Protein AF-A0A954F331-F1 (afdb_monomer_lite)

Secondary structure (DSSP, 8-state):
--PPP---------S-S-HHHHHHHHHHHHHHHHHHHHHHHHHHHHHHHHHHHH--S-THHHHHHHHHHHHHHHHHHHHHHHHHHHHHHHHHHHHHHHHHHHHHHHHHHHHHH----S-----TT-TTHHHHHHHHHHHHHHHHHHS---HHHHHHHS--S-------PPPPPPPPPPPP-----

Radius of gyration: 41.24 Å; chains: 1; bounding box: 146×42×85 Å

pLDDT: mean 76.26, std 15.29, range [42.66, 95.12]

Sequence (185 aa):
MNEAPRQHKKLRTRKLIDKSLQLKLVGAFIAVGCVATLFQVILLNQSMLNLSADLGPEGDALLSATPSILTRGILVTLGLLVPALTLVGILTTHRIAGPAYRMRCYFQEIAKSGNVTYKCRIRKHDELQGMCDLVNRAVERVQADAQPANPAREAAQQSDPLEEAPAVRPSKPRAPEPQKEDWQA

Structure (mmCIF, N/CA/C/O backbone):
data_AF-A0A954F331-F1
#
_entry.id   AF-A0A954F331-F1
#
loop_
_atom_site.group_PDB
_atom_site.id
_atom_site.type_symbol
_atom_site.label_atom_id
_atom_site.label_alt_id
_atom_site.label_comp_id
_atom_site.label_asym_id
_atom_site.label_entity_id
_atom_site.label_seq_id
_atom_site.pdbx_PDB_ins_code
_atom_site.Cartn_x
_atom_site.Cartn_y
_atom_site.Cartn_z
_atom_site.occupancy
_atom_site.B_iso_or_equiv
_atom_site.auth_seq_id
_atom_site.auth_comp_id
_atom_site.auth_asym_id
_atom_site.auth_atom_id
_atom_site.pdbx_PDB_model_num
ATOM 1 N N . MET A 1 1 ? 5.533 -33.328 49.446 1.00 47.97 1 MET A N 1
ATOM 2 C CA . MET A 1 1 ? 6.271 -32.643 48.362 1.00 47.97 1 MET A CA 1
ATOM 3 C C . MET A 1 1 ? 5.500 -32.858 47.071 1.00 47.97 1 MET A C 1
ATOM 5 O O . MET A 1 1 ? 5.557 -33.952 46.537 1.00 47.97 1 MET A O 1
ATOM 9 N N . ASN A 1 2 ? 4.699 -31.875 46.650 1.00 54.00 2 ASN A N 1
ATOM 10 C CA . ASN A 1 2 ? 3.897 -31.947 45.426 1.00 54.00 2 ASN A CA 1
ATOM 11 C C . ASN A 1 2 ? 4.611 -31.124 44.352 1.00 54.00 2 ASN A C 1
ATOM 13 O O . ASN A 1 2 ? 4.794 -29.919 44.525 1.00 54.00 2 ASN A O 1
ATOM 17 N N . GLU A 1 3 ? 5.068 -31.777 43.288 1.00 59.22 3 GLU A N 1
ATOM 18 C CA . GLU A 1 3 ? 5.727 -31.107 42.171 1.00 59.22 3 GLU A CA 1
ATOM 19 C C . GLU A 1 3 ? 4.710 -30.274 41.380 1.00 59.22 3 GLU A C 1
ATOM 21 O O . GLU A 1 3 ? 3.671 -30.769 40.942 1.00 59.22 3 GLU A O 1
ATOM 26 N N . ALA A 1 4 ? 5.002 -28.985 41.208 1.00 70.00 4 ALA A N 1
ATOM 27 C CA . ALA A 1 4 ? 4.200 -28.089 40.386 1.00 70.00 4 ALA A CA 1
ATOM 28 C C . ALA A 1 4 ? 4.341 -28.448 38.890 1.00 70.00 4 ALA A C 1
ATOM 30 O O . ALA A 1 4 ? 5.452 -28.734 38.428 1.00 70.00 4 ALA A O 1
ATOM 31 N N . PRO A 1 5 ? 3.259 -28.388 38.091 1.00 61.12 5 PRO A N 1
ATOM 32 C CA . PRO A 1 5 ? 3.326 -28.695 36.669 1.00 61.12 5 PRO A CA 1
ATOM 33 C C . PRO A 1 5 ? 4.145 -27.637 35.918 1.00 61.12 5 PRO A C 1
ATOM 35 O O . PRO A 1 5 ? 3.852 -26.439 35.948 1.00 61.12 5 PRO A O 1
ATOM 38 N N . ARG A 1 6 ? 5.185 -28.095 35.212 1.00 63.28 6 ARG A N 1
ATOM 39 C CA . ARG A 1 6 ? 6.041 -27.267 34.353 1.00 63.28 6 ARG A CA 1
ATOM 40 C C . ARG A 1 6 ? 5.211 -26.717 33.192 1.00 63.28 6 ARG A C 1
ATOM 42 O O . ARG A 1 6 ? 4.776 -27.463 32.318 1.00 63.28 6 ARG A O 1
ATOM 49 N N . GLN A 1 7 ? 4.998 -25.403 33.165 1.00 62.56 7 GLN A N 1
ATOM 50 C CA . GLN A 1 7 ? 4.316 -24.751 32.052 1.00 62.56 7 GLN A CA 1
ATOM 51 C C . GLN A 1 7 ? 5.147 -24.869 30.769 1.00 62.56 7 GLN A C 1
ATOM 53 O O . GLN A 1 7 ? 6.248 -24.325 30.660 1.00 62.56 7 GLN A O 1
ATOM 58 N N . HIS A 1 8 ? 4.603 -25.558 29.766 1.00 57.38 8 HIS A N 1
ATOM 59 C CA . HIS A 1 8 ? 5.179 -25.596 28.428 1.00 57.38 8 HIS A CA 1
ATOM 60 C C . HIS A 1 8 ? 5.112 -24.203 27.790 1.00 57.38 8 HIS A C 1
ATOM 62 O O . HIS A 1 8 ? 4.056 -23.731 27.363 1.00 57.38 8 HIS A O 1
ATOM 68 N N . LYS A 1 9 ? 6.270 -23.545 27.699 1.00 58.72 9 LYS A N 1
ATOM 69 C CA . LYS A 1 9 ? 6.466 -22.273 26.998 1.00 58.72 9 LYS A CA 1
ATOM 70 C C . LYS A 1 9 ? 6.238 -22.498 25.494 1.00 58.72 9 LYS A C 1
ATOM 72 O O . LYS A 1 9 ? 7.160 -22.858 24.768 1.00 58.72 9 LYS A O 1
ATOM 77 N N . LYS A 1 10 ? 5.000 -22.337 25.009 1.00 62.19 10 LYS A N 1
ATOM 78 C CA . LYS A 1 10 ? 4.692 -22.396 23.568 1.00 62.19 10 LYS A CA 1
ATOM 79 C C . LYS A 1 10 ? 5.463 -21.288 22.842 1.00 62.19 10 LYS A C 1
ATOM 81 O O . LYS A 1 10 ? 5.141 -20.107 22.961 1.00 62.19 10 LYS A O 1
ATOM 86 N N . LEU A 1 11 ? 6.494 -21.675 22.094 1.00 56.06 11 LEU A N 1
ATOM 87 C CA . LEU A 1 11 ? 7.274 -20.788 21.234 1.00 56.06 11 LEU A CA 1
ATOM 88 C C . LEU A 1 11 ? 6.363 -20.224 20.132 1.00 56.06 11 LEU A C 1
ATOM 90 O O . LEU A 1 11 ? 5.684 -20.974 19.425 1.00 56.06 11 LEU A O 1
ATOM 94 N N . ARG A 1 12 ? 6.331 -18.891 20.011 1.00 62.38 12 ARG A N 1
ATOM 95 C CA . ARG A 1 12 ? 5.522 -18.119 19.052 1.00 62.38 12 ARG A CA 1
ATOM 96 C C . ARG A 1 12 ? 5.939 -18.444 17.607 1.00 62.38 12 ARG A C 1
ATOM 98 O O . ARG A 1 12 ? 6.762 -17.756 17.022 1.00 62.38 12 ARG A O 1
ATOM 105 N N . THR A 1 13 ? 5.386 -19.509 17.035 1.00 56.72 13 THR A N 1
ATOM 106 C CA . THR A 1 13 ? 5.754 -20.043 15.705 1.00 56.72 13 THR A CA 1
ATOM 107 C C . THR A 1 13 ? 4.791 -19.641 14.585 1.00 56.72 13 THR A C 1
ATOM 109 O O . THR A 1 13 ? 5.073 -19.872 13.410 1.00 56.72 13 THR A O 1
ATOM 112 N N . ARG A 1 14 ? 3.669 -18.979 14.898 1.00 57.97 14 ARG A N 1
ATOM 113 C CA . ARG A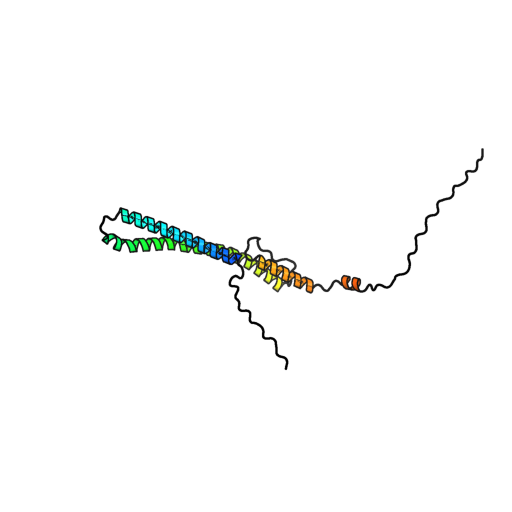 1 14 ? 2.767 -18.433 13.873 1.00 57.97 14 ARG A CA 1
ATOM 114 C C . ARG A 1 14 ? 3.291 -17.093 13.355 1.00 57.97 14 ARG A C 1
ATOM 116 O O . ARG A 1 14 ? 2.984 -16.048 13.915 1.00 57.97 14 ARG A O 1
ATOM 123 N N . LYS A 1 15 ? 4.054 -17.135 12.256 1.00 56.34 15 LYS A N 1
ATOM 124 C CA . LYS A 1 15 ? 4.522 -15.938 11.527 1.00 56.34 15 LYS A CA 1
ATOM 125 C C . LYS A 1 15 ? 3.403 -15.166 10.805 1.00 56.34 15 LYS A C 1
ATOM 127 O O . LYS A 1 15 ? 3.620 -14.015 10.453 1.00 56.34 15 LYS A O 1
ATOM 132 N N . LEU A 1 16 ? 2.224 -15.767 10.603 1.00 54.62 16 LEU A N 1
ATOM 133 C CA . LEU A 1 16 ? 1.055 -15.098 10.023 1.00 54.62 16 LEU A CA 1
ATOM 134 C C . LEU A 1 16 ? -0.061 -15.002 11.069 1.00 54.62 16 LEU A C 1
ATOM 136 O O . LEU A 1 16 ? -0.691 -16.010 11.398 1.00 54.62 16 LEU A O 1
ATOM 140 N N . ILE A 1 17 ? -0.268 -13.795 11.593 1.00 62.62 17 ILE A N 1
ATOM 141 C CA . ILE A 1 17 ? -1.278 -13.485 12.616 1.00 62.62 17 ILE A CA 1
ATOM 142 C C . ILE A 1 17 ? -2.596 -13.059 11.945 1.00 62.62 17 ILE A C 1
ATOM 144 O O . ILE A 1 17 ? -3.640 -13.565 12.336 1.00 62.62 17 ILE A O 1
ATOM 148 N N . ASP A 1 18 ? -2.523 -12.278 10.856 1.00 65.88 18 ASP A N 1
ATOM 149 C CA . ASP A 1 18 ? -3.655 -11.914 9.987 1.00 65.88 18 ASP A CA 1
ATOM 150 C C . ASP A 1 18 ? -3.279 -12.070 8.507 1.00 65.88 18 ASP A C 1
ATOM 152 O O . ASP A 1 18 ? -2.718 -11.176 7.865 1.00 65.88 18 ASP A O 1
ATOM 156 N N . LYS A 1 19 ? -3.567 -13.256 7.953 1.00 69.81 19 LYS A N 1
ATOM 157 C CA . LYS A 1 19 ? -3.165 -13.630 6.586 1.00 69.81 19 LYS A CA 1
ATOM 158 C C . LYS A 1 19 ? -3.728 -12.681 5.526 1.00 69.81 19 LYS A C 1
ATOM 160 O O . LYS A 1 19 ? -3.054 -12.437 4.536 1.00 69.81 19 LYS A O 1
ATOM 165 N N . SER A 1 20 ? -4.935 -12.148 5.712 1.00 75.25 20 SER A N 1
ATOM 166 C CA . SER A 1 20 ? -5.598 -11.305 4.709 1.00 75.25 20 SER A CA 1
ATOM 167 C C . SER A 1 20 ? -4.888 -9.970 4.505 1.00 75.25 20 SER A C 1
ATOM 169 O O . SER A 1 20 ? -4.641 -9.587 3.363 1.00 75.25 20 SER A O 1
ATOM 171 N N . LEU A 1 21 ? -4.515 -9.294 5.595 1.00 78.88 21 LEU A N 1
ATOM 172 C CA . LEU A 1 21 ? -3.831 -8.005 5.545 1.00 78.88 21 LEU A CA 1
ATOM 173 C C . LEU A 1 21 ? -2.414 -8.176 4.995 1.00 78.88 21 LEU A C 1
ATOM 175 O O . LEU A 1 21 ? -2.001 -7.470 4.075 1.00 78.88 21 LEU A O 1
ATOM 179 N N . GLN A 1 22 ? -1.683 -9.151 5.540 1.00 84.00 22 GLN A N 1
ATOM 180 C CA . GLN A 1 22 ? -0.289 -9.377 5.181 1.00 84.00 22 GLN A CA 1
ATOM 181 C C . GLN A 1 22 ? -0.149 -9.794 3.713 1.00 84.00 22 GLN A C 1
ATOM 183 O O . GLN A 1 22 ? 0.715 -9.269 3.018 1.00 84.00 22 GLN A O 1
ATOM 188 N N . LEU A 1 23 ? -1.016 -10.682 3.213 1.00 84.00 23 LEU A N 1
ATOM 189 C CA . LEU A 1 23 ? -0.937 -11.159 1.831 1.00 84.00 23 LEU A CA 1
ATOM 190 C C . LEU A 1 23 ? -1.334 -10.079 0.817 1.00 84.00 23 LEU A C 1
ATOM 192 O O . LEU A 1 23 ? -0.702 -9.983 -0.229 1.00 84.00 23 LEU A O 1
ATOM 196 N N . LYS A 1 24 ? -2.325 -9.229 1.126 1.00 85.31 24 LYS A N 1
ATOM 197 C CA . LYS A 1 24 ? -2.684 -8.086 0.267 1.00 85.31 24 LYS A CA 1
ATOM 198 C C . LYS A 1 24 ? -1.551 -7.070 0.180 1.00 85.31 24 LYS A C 1
ATOM 200 O O . LYS A 1 24 ? -1.244 -6.600 -0.910 1.00 85.31 24 LYS A O 1
ATOM 205 N N . LEU A 1 25 ? -0.921 -6.752 1.312 1.00 86.69 25 LEU A N 1
ATOM 206 C CA . LEU A 1 25 ? 0.172 -5.784 1.358 1.00 86.69 25 LEU A CA 1
ATOM 207 C C . LEU A 1 25 ? 1.417 -6.305 0.638 1.00 86.69 25 LEU A C 1
ATOM 209 O O . LEU A 1 25 ? 1.959 -5.634 -0.235 1.00 86.69 25 LEU A O 1
ATOM 213 N N . VAL A 1 26 ? 1.835 -7.528 0.968 1.00 89.50 26 VAL A N 1
ATOM 214 C CA . VAL A 1 26 ? 2.970 -8.185 0.311 1.00 89.50 26 VAL A CA 1
ATOM 215 C C . VAL A 1 26 ? 2.693 -8.356 -1.182 1.00 89.50 26 VAL A C 1
ATOM 217 O O . VAL A 1 26 ? 3.553 -8.035 -1.993 1.00 89.50 26 VAL A O 1
ATOM 220 N N . GLY A 1 27 ? 1.483 -8.779 -1.558 1.00 90.38 27 GLY A N 1
ATOM 221 C CA . GLY A 1 27 ? 1.072 -8.909 -2.955 1.00 90.38 27 GLY A CA 1
ATOM 222 C C . GLY A 1 27 ? 1.130 -7.587 -3.723 1.00 90.38 27 GLY A C 1
ATOM 223 O O . GLY A 1 27 ? 1.636 -7.569 -4.839 1.00 90.38 27 GLY A O 1
ATOM 224 N N . ALA A 1 28 ? 0.691 -6.475 -3.124 1.00 89.19 28 ALA A N 1
ATOM 225 C CA . ALA A 1 28 ? 0.787 -5.153 -3.744 1.00 89.19 28 ALA A CA 1
ATOM 226 C C . ALA A 1 28 ? 2.247 -4.727 -3.973 1.00 89.19 28 ALA A C 1
ATOM 228 O O . ALA A 1 28 ? 2.588 -4.276 -5.065 1.00 89.19 28 ALA A O 1
ATOM 229 N N . PHE A 1 29 ? 3.126 -4.920 -2.984 1.00 90.19 29 PHE A N 1
ATOM 230 C CA . PHE A 1 29 ? 4.553 -4.613 -3.133 1.00 90.19 29 PHE A CA 1
ATOM 231 C C . PHE A 1 29 ? 5.240 -5.495 -4.179 1.00 90.19 29 PHE A C 1
ATOM 233 O O . PHE A 1 29 ? 6.001 -4.982 -4.998 1.00 90.19 29 PHE A O 1
ATOM 240 N N . ILE A 1 30 ? 4.944 -6.799 -4.191 1.00 94.12 30 ILE A N 1
ATOM 241 C CA . ILE A 1 30 ? 5.456 -7.724 -5.209 1.00 94.12 30 ILE A CA 1
ATOM 242 C C . ILE A 1 30 ? 4.973 -7.297 -6.595 1.00 94.12 30 ILE A C 1
ATOM 244 O O . ILE A 1 30 ? 5.784 -7.223 -7.509 1.00 94.12 30 ILE A O 1
ATOM 248 N N . ALA A 1 31 ? 3.689 -6.965 -6.755 1.00 92.44 31 ALA A N 1
ATOM 249 C CA . ALA A 1 31 ? 3.137 -6.547 -8.040 1.00 92.44 31 ALA A CA 1
ATOM 250 C C . ALA A 1 31 ? 3.832 -5.289 -8.584 1.00 92.44 31 ALA A C 1
ATOM 252 O O . ALA A 1 31 ? 4.246 -5.278 -9.741 1.00 92.44 31 ALA A O 1
ATOM 253 N N . VAL A 1 32 ? 4.028 -4.263 -7.747 1.00 93.00 32 VAL A N 1
ATOM 254 C CA . VAL A 1 32 ? 4.779 -3.053 -8.128 1.00 93.00 32 VAL A CA 1
ATOM 255 C C . VAL A 1 32 ? 6.218 -3.400 -8.511 1.00 93.00 32 VAL A C 1
ATOM 257 O O . VAL A 1 32 ? 6.701 -2.933 -9.540 1.00 93.00 32 VAL A O 1
ATOM 260 N N . GLY A 1 33 ? 6.884 -4.250 -7.724 1.00 91.56 33 GLY A N 1
ATOM 261 C CA . GLY A 1 33 ? 8.234 -4.726 -8.020 1.00 91.56 33 GLY A CA 1
ATOM 262 C C . GLY A 1 33 ? 8.316 -5.443 -9.368 1.00 91.56 33 GLY A C 1
ATOM 263 O O . GLY A 1 33 ? 9.155 -5.094 -10.189 1.00 91.56 33 GLY A O 1
ATOM 264 N N . CYS A 1 34 ? 7.402 -6.376 -9.645 1.00 95.12 34 CYS A N 1
ATOM 265 C CA . CYS A 1 34 ? 7.336 -7.093 -10.917 1.00 95.12 34 CYS A CA 1
ATOM 266 C C . CYS A 1 34 ? 7.125 -6.146 -12.101 1.00 95.12 34 CYS A C 1
ATOM 268 O O . CYS A 1 34 ? 7.830 -6.261 -13.100 1.00 95.12 34 CYS A O 1
ATOM 270 N N . VAL A 1 35 ? 6.191 -5.195 -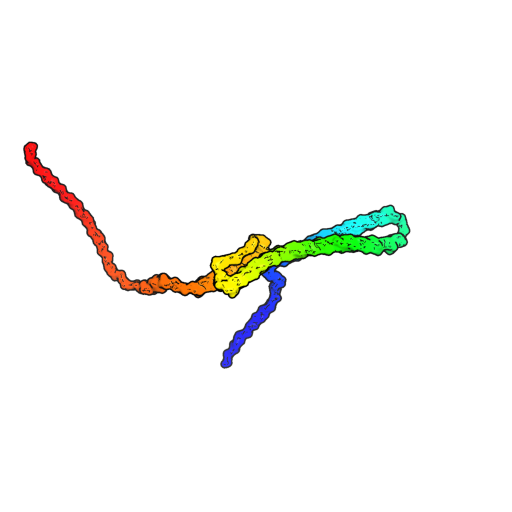11.989 1.00 94.25 35 VAL A N 1
ATOM 271 C CA . VAL A 1 35 ? 5.946 -4.193 -13.037 1.00 94.25 35 VAL A CA 1
ATOM 272 C C . VAL A 1 35 ? 7.199 -3.353 -13.283 1.00 94.25 35 VAL A C 1
ATOM 274 O O . VAL A 1 35 ? 7.582 -3.150 -14.431 1.00 94.25 35 VAL A O 1
ATOM 277 N N . ALA A 1 36 ? 7.878 -2.920 -12.222 1.00 91.50 36 ALA A N 1
ATOM 278 C CA . ALA A 1 36 ? 9.099 -2.133 -12.333 1.00 91.50 36 ALA A CA 1
ATOM 279 C C . ALA A 1 36 ? 10.261 -2.923 -12.946 1.00 91.50 36 ALA A C 1
ATOM 281 O O . ALA A 1 36 ? 10.967 -2.405 -13.808 1.00 91.50 36 ALA A O 1
ATOM 282 N N . THR A 1 37 ? 10.443 -4.188 -12.557 1.00 91.31 37 THR A N 1
ATOM 283 C CA . THR A 1 37 ? 11.465 -5.065 -13.142 1.00 91.31 37 THR A CA 1
ATOM 284 C C . THR A 1 37 ? 11.184 -5.341 -14.616 1.00 91.31 37 THR A C 1
ATOM 286 O O . THR A 1 37 ? 12.098 -5.247 -15.430 1.00 91.31 37 THR A O 1
ATOM 289 N N . LEU A 1 38 ? 9.932 -5.625 -14.989 1.00 94.38 38 LEU A N 1
ATOM 290 C CA . LEU A 1 38 ? 9.547 -5.808 -16.392 1.00 94.38 38 LEU A CA 1
ATOM 291 C C . LEU A 1 38 ? 9.799 -4.540 -17.209 1.00 94.38 38 LEU A C 1
ATOM 293 O O . LEU A 1 38 ? 10.384 -4.607 -18.288 1.00 94.38 38 LEU A O 1
ATOM 297 N N . PHE A 1 39 ? 9.420 -3.381 -16.674 1.00 92.06 39 PHE A N 1
ATOM 298 C CA . PHE A 1 39 ? 9.680 -2.096 -17.311 1.00 92.06 39 PHE A CA 1
ATOM 299 C C . PHE A 1 39 ? 11.184 -1.842 -17.496 1.00 92.06 39 PHE A C 1
ATOM 301 O O . PHE A 1 39 ? 11.610 -1.464 -18.585 1.00 92.06 39 PHE A O 1
ATOM 308 N N . GLN A 1 40 ? 12.003 -2.139 -16.483 1.00 90.56 40 GLN A N 1
ATOM 309 C CA . GLN A 1 40 ? 13.461 -2.036 -16.566 1.00 90.56 40 GLN A CA 1
ATOM 310 C C . GLN A 1 40 ? 14.045 -2.951 -17.652 1.00 90.56 40 GLN A C 1
ATOM 312 O O . GLN A 1 40 ? 14.922 -2.519 -18.398 1.00 90.56 40 GLN A O 1
ATOM 317 N N . VAL A 1 41 ? 13.564 -4.195 -17.762 1.00 91.75 41 VAL A N 1
ATOM 318 C CA . VAL A 1 41 ? 13.997 -5.137 -18.810 1.00 91.75 41 VAL A CA 1
ATOM 319 C C . VAL A 1 41 ? 13.650 -4.598 -20.197 1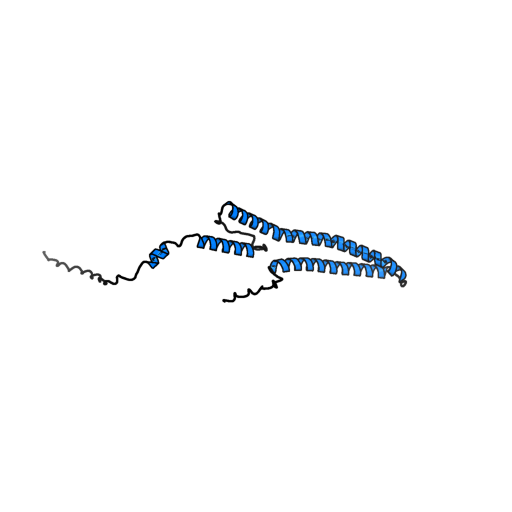.00 91.75 41 VAL A C 1
ATOM 321 O O . VAL A 1 41 ? 14.497 -4.632 -21.087 1.00 91.75 41 VAL A O 1
ATOM 324 N N . ILE A 1 42 ? 12.447 -4.045 -20.380 1.00 91.88 42 ILE A N 1
ATOM 325 C CA . ILE A 1 42 ? 12.025 -3.442 -21.654 1.00 91.88 42 ILE A CA 1
ATOM 326 C C . ILE A 1 42 ? 12.910 -2.242 -22.009 1.00 91.88 42 ILE A C 1
ATOM 328 O O . ILE A 1 42 ? 13.391 -2.155 -23.138 1.00 91.88 42 ILE A O 1
ATOM 332 N N . LEU A 1 43 ? 13.161 -1.336 -21.057 1.00 89.38 43 LEU A N 1
ATOM 333 C CA . LEU A 1 43 ? 14.029 -0.175 -21.277 1.00 89.38 43 LEU A CA 1
ATOM 334 C C . LEU A 1 43 ? 15.458 -0.584 -21.639 1.00 89.38 43 LEU A C 1
ATOM 336 O O . LEU A 1 43 ? 16.052 -0.004 -22.551 1.00 89.38 43 LEU A O 1
ATOM 340 N N . LEU A 1 44 ? 16.009 -1.584 -20.948 1.00 87.81 44 LEU A N 1
ATOM 341 C CA . LEU A 1 44 ? 17.341 -2.102 -21.240 1.00 87.81 44 LEU A CA 1
ATOM 342 C C . LEU A 1 44 ? 17.395 -2.736 -22.634 1.00 87.81 44 LEU A C 1
ATOM 344 O O . LEU A 1 44 ? 18.311 -2.436 -23.394 1.00 87.81 44 LEU A O 1
ATOM 348 N N . ASN A 1 45 ? 16.394 -3.545 -22.993 1.00 90.12 45 ASN A N 1
ATOM 349 C CA . ASN A 1 45 ? 16.308 -4.173 -24.310 1.00 90.12 45 ASN A CA 1
ATOM 350 C C . ASN A 1 45 ? 16.238 -3.128 -25.433 1.00 90.12 45 ASN A C 1
ATOM 352 O O . ASN A 1 45 ? 16.997 -3.206 -26.393 1.00 90.12 45 ASN A O 1
ATOM 356 N N . GLN A 1 46 ? 15.400 -2.098 -25.278 1.00 88.06 46 GLN A N 1
ATOM 357 C CA . GLN A 1 46 ? 15.319 -0.992 -26.240 1.00 88.06 46 GLN A CA 1
ATOM 358 C C . GLN A 1 46 ? 16.641 -0.226 -26.349 1.00 88.06 46 GLN A C 1
ATOM 360 O O . GLN A 1 46 ? 17.057 0.149 -27.441 1.00 88.06 46 GLN A O 1
ATOM 365 N N . SER A 1 47 ? 17.332 -0.017 -25.227 1.00 85.69 47 SER A N 1
ATOM 366 C CA . SER A 1 47 ? 18.615 0.692 -25.222 1.00 85.69 47 SER A CA 1
ATOM 367 C C . SER A 1 47 ? 19.716 -0.111 -25.925 1.00 85.69 47 SER A C 1
ATOM 369 O O . SER A 1 47 ? 20.530 0.470 -26.636 1.00 85.69 47 SER A O 1
ATOM 371 N N . MET A 1 48 ? 19.710 -1.439 -25.774 1.00 82.06 48 MET A N 1
ATOM 372 C CA . MET A 1 48 ? 20.634 -2.350 -26.459 1.00 82.06 48 MET A CA 1
ATOM 373 C C . MET A 1 48 ? 20.360 -2.444 -27.962 1.00 82.06 48 MET A C 1
ATOM 375 O O . MET A 1 48 ? 21.305 -2.447 -28.750 1.00 82.06 48 MET A O 1
ATOM 379 N N . LEU A 1 49 ? 19.086 -2.469 -28.374 1.00 83.94 49 LEU A N 1
ATOM 380 C CA . LEU A 1 49 ? 18.705 -2.429 -29.790 1.00 83.94 49 LEU A CA 1
ATOM 381 C C . LEU A 1 49 ? 19.147 -1.121 -30.455 1.00 83.94 49 LEU A C 1
ATOM 383 O O . LEU A 1 49 ? 19.725 -1.157 -31.537 1.00 83.94 49 LEU A O 1
ATOM 387 N N . ASN A 1 50 ? 18.943 0.016 -29.783 1.00 82.56 50 ASN A N 1
ATOM 388 C CA . ASN A 1 50 ? 19.382 1.317 -30.288 1.00 82.56 50 ASN A CA 1
ATOM 389 C C . ASN A 1 50 ? 20.907 1.389 -30.426 1.00 82.56 50 ASN A C 1
ATOM 391 O O . ASN A 1 50 ? 21.402 1.873 -31.434 1.00 82.56 50 ASN A O 1
ATOM 395 N N . LEU A 1 51 ? 21.651 0.869 -29.445 1.00 78.19 51 LEU A N 1
ATOM 396 C CA . LEU A 1 51 ? 23.112 0.852 -29.494 1.00 78.19 51 LEU A CA 1
ATOM 397 C C . LEU A 1 51 ? 23.640 -0.086 -30.592 1.00 78.19 51 LEU A C 1
ATOM 399 O O . LEU A 1 51 ? 24.594 0.253 -31.278 1.00 78.19 51 LEU A O 1
ATOM 403 N N . SER A 1 52 ? 22.990 -1.233 -30.805 1.00 77.00 52 SER A N 1
ATOM 404 C CA . SER A 1 52 ? 23.353 -2.172 -31.878 1.00 77.00 52 SER A CA 1
ATOM 405 C C . SER A 1 52 ? 23.079 -1.614 -33.278 1.00 77.00 52 SER A C 1
ATOM 407 O O . SER A 1 52 ? 23.728 -2.026 -34.232 1.00 77.00 52 SER A O 1
ATOM 409 N N . ALA A 1 53 ? 22.114 -0.701 -33.415 1.00 76.44 53 ALA A N 1
ATOM 410 C CA . ALA A 1 53 ? 21.831 -0.024 -34.679 1.00 76.44 53 ALA A CA 1
ATOM 411 C C . ALA A 1 53 ? 22.851 1.084 -35.002 1.00 76.44 53 ALA A C 1
ATOM 413 O O . ALA A 1 53 ? 23.071 1.375 -36.174 1.00 76.44 53 ALA A O 1
ATOM 414 N N . ASP A 1 54 ? 23.456 1.687 -33.973 1.00 71.81 54 ASP A N 1
ATOM 415 C CA . ASP A 1 54 ? 24.376 2.828 -34.094 1.00 71.81 54 ASP A CA 1
ATOM 416 C C . ASP A 1 54 ? 25.855 2.395 -34.146 1.00 71.81 54 ASP A C 1
ATOM 418 O O . ASP A 1 54 ? 26.706 3.099 -34.689 1.00 71.81 54 ASP A O 1
ATOM 422 N N . LEU A 1 55 ? 26.178 1.218 -33.598 1.00 66.88 55 LEU A N 1
ATOM 423 C CA . LEU A 1 55 ? 27.531 0.672 -33.590 1.00 66.88 55 LEU A CA 1
ATOM 424 C C . LEU A 1 55 ? 27.766 -0.262 -34.783 1.00 66.88 55 LEU A C 1
ATOM 426 O O . LEU A 1 55 ? 27.211 -1.356 -34.867 1.00 66.88 55 LEU A O 1
ATOM 430 N N . GLY A 1 56 ? 28.662 0.150 -35.683 1.00 63.84 56 GLY A N 1
ATOM 431 C CA . GLY A 1 56 ? 29.359 -0.774 -36.581 1.00 63.84 56 GLY A CA 1
ATOM 432 C C . GLY A 1 56 ? 30.232 -1.783 -35.804 1.00 63.84 56 GLY A C 1
ATOM 433 O O . GLY A 1 56 ? 30.304 -1.716 -34.581 1.00 63.84 56 GLY A O 1
ATOM 434 N N . PRO A 1 57 ? 30.932 -2.713 -36.482 1.00 63.06 57 PRO A N 1
ATOM 435 C CA . PRO A 1 57 ? 31.578 -3.894 -35.877 1.00 63.06 57 PRO A CA 1
ATOM 436 C C . PRO A 1 57 ? 32.647 -3.655 -34.786 1.00 63.06 57 PRO A C 1
ATOM 438 O O . PRO A 1 57 ? 33.193 -4.622 -34.256 1.00 63.06 57 PRO A O 1
ATOM 441 N N . GLU A 1 58 ? 32.986 -2.409 -34.457 1.00 64.06 58 GLU A N 1
ATOM 442 C CA . GLU A 1 58 ? 34.033 -2.056 -33.497 1.00 64.06 58 GLU A CA 1
ATOM 443 C C . GLU A 1 58 ? 33.467 -1.942 -32.069 1.00 64.06 58 GLU A C 1
ATOM 445 O O . GLU A 1 58 ? 32.747 -1.010 -31.714 1.00 64.06 58 GLU A O 1
ATOM 450 N N . GLY A 1 59 ? 33.796 -2.923 -31.224 1.00 62.44 59 GLY A N 1
ATOM 451 C CA . GLY A 1 59 ? 33.260 -3.078 -29.865 1.00 62.44 59 GLY A CA 1
ATOM 452 C C . GLY A 1 59 ? 33.728 -2.051 -28.821 1.00 62.44 59 GLY A C 1
ATOM 453 O O . GLY A 1 59 ? 33.224 -2.068 -27.697 1.00 62.44 59 GLY A O 1
ATOM 454 N N . ASP A 1 60 ? 34.640 -1.137 -29.159 1.00 65.44 60 ASP A N 1
ATOM 455 C CA . ASP A 1 60 ? 35.220 -0.180 -28.200 1.00 65.44 60 ASP A CA 1
ATOM 456 C C . ASP A 1 60 ? 34.224 0.898 -27.743 1.00 65.44 60 ASP A C 1
ATOM 458 O O . ASP A 1 60 ? 34.251 1.350 -26.594 1.00 65.44 60 ASP A O 1
ATOM 462 N N . ALA A 1 61 ? 33.269 1.265 -28.597 1.00 66.12 61 ALA A N 1
ATOM 463 C CA . ALA A 1 61 ? 32.206 2.202 -28.238 1.00 66.12 61 ALA A CA 1
ATOM 464 C C . ALA A 1 61 ? 31.143 1.576 -27.306 1.00 66.12 61 ALA A C 1
ATOM 466 O O . ALA A 1 61 ? 30.457 2.286 -26.567 1.00 66.12 61 ALA A O 1
ATOM 467 N N . LEU A 1 62 ? 31.048 0.243 -27.258 1.00 68.44 62 LEU A N 1
ATOM 468 C CA . LEU A 1 62 ? 30.138 -0.468 -26.358 1.00 68.44 62 LEU A CA 1
ATOM 469 C C . LEU A 1 62 ? 30.575 -0.320 -24.890 1.00 68.44 62 LEU A C 1
ATOM 471 O O . LEU A 1 62 ? 29.747 -0.087 -24.004 1.00 68.44 62 LEU A O 1
ATOM 475 N N . LEU A 1 63 ? 31.885 -0.414 -24.632 1.00 68.62 63 LEU A N 1
ATOM 476 C CA . LEU A 1 63 ? 32.472 -0.332 -23.289 1.00 68.62 63 LEU A CA 1
ATOM 477 C C . LEU A 1 63 ? 32.300 1.056 -22.652 1.00 68.62 63 LEU A C 1
ATOM 479 O O . LEU A 1 63 ? 32.102 1.149 -21.441 1.00 68.62 63 LEU A O 1
ATOM 483 N N . SER A 1 64 ? 32.312 2.126 -23.452 1.00 76.38 64 SER A N 1
ATOM 484 C CA . SER A 1 64 ? 32.131 3.503 -22.968 1.00 76.38 64 SER A CA 1
ATOM 485 C C . SER A 1 64 ? 30.658 3.926 -22.854 1.00 76.38 64 SER A C 1
ATOM 487 O O . SER A 1 64 ? 30.314 4.699 -21.958 1.00 76.38 64 SER A O 1
ATOM 489 N N . ALA A 1 65 ? 29.764 3.390 -23.695 1.00 74.56 65 ALA A N 1
ATOM 490 C CA . ALA A 1 65 ? 28.332 3.708 -23.673 1.00 74.56 65 ALA A CA 1
ATOM 491 C C . ALA A 1 65 ? 27.526 2.906 -22.630 1.00 74.56 65 ALA A C 1
ATOM 493 O O . ALA A 1 65 ? 26.499 3.374 -22.132 1.00 74.56 65 ALA A O 1
ATOM 494 N N . THR A 1 66 ? 27.984 1.710 -22.247 1.00 77.38 66 THR A N 1
ATOM 495 C CA . THR A 1 66 ? 27.258 0.831 -21.309 1.00 77.38 66 THR A CA 1
ATOM 496 C C . THR A 1 66 ? 26.976 1.480 -19.938 1.00 77.38 66 THR A C 1
ATOM 498 O O . THR A 1 66 ? 25.828 1.417 -19.479 1.00 77.38 66 THR A O 1
ATOM 501 N N . PRO A 1 67 ? 27.939 2.151 -19.269 1.00 82.12 67 PRO A N 1
ATOM 502 C CA . PRO A 1 67 ? 27.697 2.760 -17.959 1.00 82.12 67 PRO A CA 1
ATOM 503 C C . PRO A 1 67 ? 26.642 3.873 -17.984 1.00 82.12 67 PRO A C 1
ATOM 505 O O . PRO A 1 67 ? 25.843 3.985 -17.051 1.00 82.12 67 PRO A O 1
ATOM 508 N N . SER A 1 68 ? 26.604 4.690 -19.043 1.00 81.44 68 SER A N 1
ATOM 509 C CA . SER A 1 68 ? 25.662 5.812 -19.150 1.00 81.44 68 SER A CA 1
ATOM 510 C C . SER A 1 68 ? 24.230 5.323 -19.395 1.00 81.44 68 SER A C 1
ATOM 512 O O . SER A 1 68 ? 23.293 5.827 -18.770 1.00 81.44 68 SER A O 1
ATOM 514 N N . ILE A 1 69 ? 24.064 4.278 -20.213 1.00 84.12 69 ILE A N 1
ATOM 515 C CA . ILE A 1 69 ? 22.780 3.608 -20.463 1.00 84.12 69 ILE A CA 1
ATOM 516 C C . ILE A 1 69 ? 22.236 2.974 -19.180 1.00 84.12 69 ILE A C 1
ATOM 518 O O . ILE A 1 69 ? 21.077 3.201 -18.821 1.00 84.12 69 ILE A O 1
ATOM 522 N N . LEU A 1 70 ? 23.075 2.228 -18.453 1.00 85.38 70 LEU A N 1
ATOM 523 C CA . LEU A 1 70 ? 22.689 1.603 -17.187 1.00 85.38 70 LEU A CA 1
ATOM 524 C C . LEU A 1 70 ? 22.298 2.651 -16.143 1.00 85.38 70 LEU A C 1
ATOM 526 O O . LEU A 1 70 ? 21.236 2.541 -15.532 1.00 85.38 70 LEU A O 1
ATOM 530 N N . THR A 1 71 ? 23.110 3.698 -15.982 1.00 86.62 71 THR A N 1
ATOM 531 C CA . THR A 1 71 ? 22.850 4.763 -15.003 1.00 86.62 71 THR A CA 1
ATOM 532 C C . THR A 1 71 ? 21.551 5.499 -15.324 1.00 86.62 71 THR A C 1
ATOM 534 O O . THR A 1 71 ? 20.723 5.695 -14.437 1.00 86.62 71 THR A O 1
ATOM 537 N N . ARG A 1 72 ? 21.310 5.848 -16.595 1.00 88.06 72 ARG A N 1
ATOM 538 C CA . ARG A 1 72 ? 20.062 6.497 -17.021 1.00 88.06 72 ARG A CA 1
ATOM 539 C C . ARG A 1 72 ? 18.848 5.600 -16.791 1.00 88.06 72 ARG A C 1
ATOM 541 O O . ARG A 1 72 ? 17.845 6.078 -16.269 1.00 88.06 72 ARG A O 1
ATOM 548 N N . GLY A 1 73 ? 18.939 4.316 -17.141 1.00 87.56 73 GLY A N 1
ATOM 549 C CA . GLY A 1 73 ? 17.865 3.349 -16.909 1.00 87.56 73 GLY A CA 1
ATOM 550 C C . GLY A 1 73 ? 17.527 3.213 -15.423 1.00 87.56 73 GLY A C 1
ATOM 551 O O . GLY A 1 73 ? 16.362 3.308 -15.046 1.00 87.56 73 GLY A O 1
ATOM 552 N N . ILE A 1 74 ? 18.548 3.079 -14.571 1.00 88.25 74 ILE A N 1
ATOM 553 C CA . ILE A 1 74 ? 18.381 3.017 -13.113 1.00 88.25 74 ILE A CA 1
ATOM 554 C C . ILE A 1 74 ? 17.745 4.304 -12.580 1.00 88.25 74 ILE A C 1
ATOM 556 O O . ILE A 1 74 ? 16.811 4.221 -11.789 1.00 88.25 74 ILE A O 1
ATOM 560 N N . LEU A 1 75 ? 18.202 5.482 -13.014 1.00 92.50 75 LEU A N 1
ATOM 561 C CA . LEU A 1 75 ? 17.651 6.764 -12.562 1.00 92.50 75 LEU A CA 1
ATOM 562 C C . LEU A 1 75 ? 16.181 6.936 -12.959 1.00 92.50 75 LEU A C 1
ATOM 564 O O . LEU A 1 75 ? 15.378 7.360 -12.131 1.00 92.50 75 LEU A O 1
ATOM 568 N N . VAL A 1 76 ? 15.815 6.575 -14.193 1.00 90.56 76 VAL A N 1
ATOM 569 C CA . VAL A 1 76 ? 14.420 6.622 -14.664 1.00 90.56 76 VAL A CA 1
ATOM 570 C C . VAL A 1 76 ? 13.549 5.671 -13.850 1.00 90.56 76 VAL A C 1
ATOM 572 O O . VAL A 1 76 ? 12.498 6.070 -13.346 1.00 90.56 76 VAL A O 1
ATOM 575 N N . THR A 1 77 ? 13.996 4.431 -13.666 1.00 88.31 77 THR A N 1
ATOM 576 C CA . THR A 1 77 ? 13.234 3.436 -12.910 1.00 88.31 77 THR A CA 1
ATOM 577 C C . THR A 1 77 ? 13.137 3.798 -11.442 1.00 88.31 77 THR A C 1
ATOM 579 O O . THR A 1 77 ? 12.061 3.671 -10.874 1.00 88.31 77 THR A O 1
ATOM 582 N N . LEU A 1 78 ? 14.197 4.317 -10.823 1.00 91.06 78 LEU A N 1
ATOM 583 C CA . LEU A 1 78 ? 14.148 4.804 -9.447 1.00 91.06 78 LEU A CA 1
ATOM 584 C C . LEU A 1 78 ? 13.186 5.992 -9.317 1.00 91.06 78 LEU A C 1
ATOM 586 O O . LEU A 1 78 ? 12.358 6.012 -8.406 1.00 91.06 78 LEU A O 1
ATOM 590 N N . GLY A 1 79 ? 13.248 6.934 -10.263 1.00 93.81 79 GLY A N 1
ATOM 591 C CA . GLY A 1 79 ? 12.362 8.094 -10.330 1.00 93.81 79 GLY A CA 1
ATOM 592 C C . GLY A 1 79 ? 10.883 7.728 -10.467 1.00 93.81 79 GLY A C 1
ATOM 593 O O . GLY A 1 79 ? 10.039 8.463 -9.968 1.00 93.81 79 GLY A O 1
ATOM 594 N N . LEU A 1 80 ? 10.560 6.583 -11.076 1.00 91.19 80 LEU A N 1
ATOM 595 C CA . LEU A 1 80 ? 9.189 6.071 -11.184 1.00 91.19 80 LEU A CA 1
ATOM 596 C C . LEU A 1 80 ? 8.797 5.161 -10.006 1.00 91.19 80 LEU A C 1
ATOM 598 O O . LEU A 1 80 ? 7.676 5.223 -9.499 1.00 91.19 80 LEU A O 1
ATOM 602 N N . LEU A 1 81 ? 9.718 4.311 -9.557 1.00 92.44 81 LEU A N 1
ATOM 603 C CA . LEU A 1 81 ? 9.469 3.275 -8.560 1.00 92.44 81 LEU A CA 1
ATOM 604 C C . LEU A 1 81 ? 9.266 3.858 -7.166 1.00 92.44 81 LEU A C 1
ATOM 606 O O . LEU A 1 81 ? 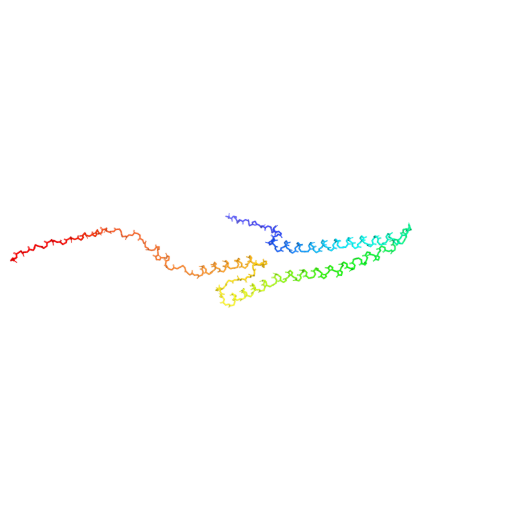8.356 3.432 -6.459 1.00 92.44 81 LEU A O 1
ATOM 610 N N . VAL A 1 82 ? 10.089 4.832 -6.771 1.00 93.75 82 VAL A N 1
ATOM 611 C CA . VAL A 1 82 ? 9.972 5.488 -5.462 1.00 93.75 82 VAL A CA 1
ATOM 612 C C . VAL A 1 82 ? 8.579 6.098 -5.272 1.00 93.75 82 VAL A C 1
ATOM 614 O O . VAL A 1 82 ? 7.902 5.688 -4.328 1.00 93.75 82 VAL A O 1
ATOM 617 N N . PRO A 1 83 ? 8.079 6.992 -6.150 1.00 94.56 83 PRO A N 1
ATOM 618 C CA . PRO A 1 83 ? 6.747 7.561 -5.971 1.00 94.56 83 PRO A CA 1
ATOM 619 C C . PRO A 1 83 ? 5.637 6.509 -6.062 1.00 94.56 83 PRO A C 1
ATOM 621 O O . PRO A 1 83 ? 4.673 6.595 -5.303 1.00 94.56 83 PRO A O 1
ATOM 624 N N . ALA A 1 84 ? 5.772 5.484 -6.913 1.00 91.69 84 ALA A N 1
ATOM 625 C CA . ALA A 1 84 ? 4.806 4.386 -6.970 1.00 91.69 84 ALA A CA 1
ATOM 626 C C . ALA A 1 84 ? 4.725 3.619 -5.635 1.00 91.69 84 ALA A C 1
ATOM 628 O O . ALA A 1 84 ? 3.630 3.390 -5.115 1.00 91.69 84 ALA A O 1
ATOM 629 N N . LEU A 1 85 ? 5.872 3.275 -5.040 1.00 92.50 85 LEU A N 1
ATOM 630 C CA . LEU A 1 85 ? 5.939 2.619 -3.732 1.00 92.50 85 LEU A CA 1
ATOM 631 C C . LEU A 1 85 ? 5.410 3.518 -2.615 1.00 92.50 85 LEU A C 1
ATOM 633 O O . LEU A 1 85 ? 4.660 3.045 -1.760 1.00 92.50 85 LEU A O 1
ATOM 637 N N . THR A 1 86 ? 5.748 4.809 -2.630 1.00 93.56 86 THR A N 1
ATOM 638 C CA . THR A 1 86 ? 5.224 5.786 -1.670 1.00 93.56 86 THR A CA 1
ATOM 639 C C . THR A 1 86 ? 3.702 5.869 -1.756 1.00 93.56 86 THR A C 1
ATOM 641 O O . THR A 1 86 ? 3.032 5.796 -0.726 1.00 93.56 86 THR A O 1
ATOM 644 N N . LEU A 1 87 ? 3.137 5.950 -2.963 1.00 93.31 87 LEU A N 1
ATOM 645 C CA . LEU A 1 87 ? 1.692 6.022 -3.163 1.00 93.31 87 LEU A CA 1
ATOM 646 C C . LEU A 1 87 ? 0.993 4.757 -2.652 1.00 93.31 87 LEU A C 1
ATOM 648 O O . LEU A 1 87 ? 0.034 4.849 -1.887 1.00 93.31 87 LEU A O 1
ATOM 652 N N . VAL A 1 88 ? 1.499 3.574 -3.006 1.00 91.38 88 VAL A N 1
ATOM 653 C CA . VAL A 1 88 ? 0.958 2.294 -2.518 1.00 91.38 88 VAL A CA 1
ATOM 654 C C . VAL A 1 88 ? 1.071 2.181 -0.996 1.00 91.38 88 VAL A C 1
ATOM 656 O O . VAL A 1 88 ? 0.123 1.741 -0.338 1.00 91.38 88 VAL A O 1
ATOM 659 N N . GLY A 1 89 ? 2.186 2.632 -0.418 1.00 90.19 89 GLY A N 1
ATOM 660 C CA . GLY A 1 89 ? 2.396 2.678 1.027 1.00 90.19 89 GLY A CA 1
ATOM 661 C C . GLY A 1 89 ? 1.386 3.582 1.737 1.00 90.19 89 GLY A C 1
ATOM 662 O O . GLY A 1 89 ? 0.758 3.157 2.710 1.00 90.19 89 GLY A O 1
ATOM 663 N N . ILE A 1 90 ? 1.164 4.795 1.223 1.00 91.19 90 ILE A N 1
ATOM 664 C CA . ILE A 1 90 ? 0.186 5.752 1.762 1.00 91.19 90 ILE A CA 1
ATOM 665 C C . ILE A 1 90 ? -1.231 5.182 1.659 1.00 91.19 90 ILE A C 1
ATOM 667 O O . ILE A 1 90 ? -1.945 5.119 2.663 1.00 91.19 90 ILE A O 1
ATOM 671 N N . LEU A 1 91 ? -1.630 4.706 0.475 1.00 88.56 91 LEU A N 1
ATOM 672 C CA . LEU A 1 91 ? -2.961 4.139 0.247 1.00 88.56 91 LEU A CA 1
ATOM 673 C C . LEU A 1 91 ? -3.233 2.961 1.182 1.00 88.56 91 LEU A C 1
ATOM 675 O O . LEU A 1 91 ? -4.299 2.888 1.794 1.00 88.56 91 LEU A O 1
ATOM 679 N N . THR A 1 92 ? -2.259 2.067 1.349 1.00 85.31 92 THR A N 1
ATOM 680 C CA . THR A 1 92 ? -2.407 0.939 2.273 1.00 85.31 92 THR A CA 1
ATOM 681 C C . THR A 1 92 ? -2.497 1.419 3.720 1.00 85.31 92 THR A C 1
ATOM 683 O O . THR A 1 92 ? -3.366 0.966 4.465 1.00 85.31 92 THR A O 1
ATOM 686 N N . THR A 1 93 ? -1.665 2.383 4.117 1.00 87.44 93 THR A N 1
ATOM 687 C CA . THR A 1 93 ? -1.679 2.937 5.477 1.00 87.44 93 THR A CA 1
ATOM 688 C C . THR A 1 93 ? -3.038 3.542 5.816 1.00 87.44 93 THR A C 1
ATOM 690 O O . THR A 1 93 ? -3.563 3.275 6.895 1.00 87.44 93 THR A O 1
ATOM 693 N N . HIS A 1 94 ? -3.677 4.266 4.893 1.00 85.56 94 HIS A N 1
ATOM 694 C CA . HIS A 1 94 ? -5.016 4.822 5.123 1.00 85.56 94 HIS A CA 1
ATOM 695 C C . HIS A 1 94 ? -6.086 3.753 5.370 1.00 85.56 94 HIS A C 1
ATOM 697 O O . HIS A 1 94 ? -6.966 3.959 6.211 1.00 85.56 94 HIS A O 1
ATOM 703 N N . ARG A 1 95 ? -5.992 2.595 4.702 1.00 82.81 95 ARG A N 1
ATOM 704 C CA . ARG A 1 95 ? -6.921 1.470 4.917 1.00 82.81 95 ARG A CA 1
ATOM 705 C C . ARG A 1 95 ? -6.794 0.842 6.305 1.00 82.81 95 ARG A C 1
ATOM 707 O O . ARG A 1 95 ? -7.727 0.182 6.747 1.00 82.81 95 ARG A O 1
ATOM 714 N N . ILE A 1 96 ? -5.676 1.058 6.998 1.00 86.12 96 ILE A N 1
ATOM 715 C CA . ILE A 1 96 ? -5.435 0.551 8.356 1.00 86.12 96 ILE A CA 1
ATOM 716 C C . ILE A 1 96 ? -5.689 1.653 9.394 1.00 86.12 96 ILE A C 1
ATOM 718 O O . ILE A 1 96 ? -6.396 1.437 10.379 1.00 86.12 96 ILE A O 1
ATOM 722 N N . ALA A 1 97 ? -5.151 2.853 9.163 1.00 87.12 97 ALA A N 1
ATOM 723 C CA . ALA A 1 97 ? -5.174 3.963 10.109 1.00 87.12 97 ALA A CA 1
ATOM 724 C C . ALA A 1 97 ? -6.594 4.472 10.400 1.00 87.12 97 ALA A C 1
ATOM 726 O O . ALA A 1 97 ? -6.917 4.746 11.554 1.00 87.12 97 ALA A O 1
ATOM 727 N N . GLY A 1 98 ? -7.466 4.558 9.387 1.00 86.69 98 GLY A N 1
ATOM 728 C CA . GLY A 1 98 ? -8.851 5.009 9.575 1.00 86.69 98 GLY A CA 1
ATOM 729 C C . GLY A 1 98 ? -9.655 4.091 10.510 1.00 86.69 98 GLY A C 1
ATOM 730 O O . GLY A 1 98 ? -10.199 4.558 11.515 1.00 86.69 98 GLY A O 1
ATOM 731 N N . PRO A 1 99 ? -9.700 2.777 10.230 1.00 88.50 99 PRO A N 1
ATOM 732 C CA . PRO A 1 99 ? -10.318 1.789 11.110 1.00 88.50 99 PRO A CA 1
ATOM 733 C C . PRO A 1 99 ? -9.714 1.746 12.514 1.00 88.50 99 PRO A C 1
ATOM 735 O O . PRO A 1 99 ? -10.452 1.692 13.500 1.00 88.50 99 PRO A O 1
ATOM 738 N N . ALA A 1 100 ? -8.384 1.834 12.616 1.00 89.06 100 ALA A N 1
ATOM 739 C CA . ALA A 1 100 ? -7.683 1.853 13.896 1.00 89.06 100 ALA A CA 1
ATOM 740 C C . ALA A 1 100 ? -8.076 3.075 14.738 1.00 89.06 100 ALA A C 1
ATOM 742 O O . ALA A 1 100 ? -8.330 2.947 15.936 1.00 89.06 100 ALA A O 1
ATOM 743 N N . TYR A 1 101 ? -8.187 4.249 14.110 1.00 91.12 101 TYR A N 1
ATOM 744 C CA . TYR A 1 101 ? -8.624 5.472 14.774 1.00 91.12 101 TYR A CA 1
ATOM 745 C C . TYR A 1 101 ? -10.056 5.351 15.308 1.00 91.12 101 TYR A C 1
ATOM 747 O O . TYR A 1 101 ? -10.295 5.637 16.479 1.00 91.12 101 TYR A O 1
ATOM 755 N N . ARG A 1 102 ? -10.999 4.841 14.500 1.00 88.81 102 ARG A N 1
ATOM 756 C CA . ARG A 1 102 ? -12.383 4.610 14.958 1.00 88.81 102 ARG A CA 1
ATOM 757 C C . ARG A 1 102 ? -12.451 3.676 16.159 1.00 88.81 102 ARG A C 1
ATOM 759 O O . ARG A 1 102 ? -13.194 3.940 17.099 1.00 88.81 102 ARG A O 1
ATOM 766 N N . MET A 1 103 ? -11.664 2.606 16.144 1.00 90.69 103 MET A N 1
ATOM 767 C CA . MET A 1 103 ? -11.619 1.668 17.259 1.00 90.69 103 MET A CA 1
ATOM 768 C C . MET A 1 103 ? -11.000 2.300 18.515 1.00 90.69 103 MET A C 1
ATOM 770 O O . MET A 1 103 ? -11.488 2.083 19.620 1.00 90.69 103 MET A O 1
ATOM 774 N N . ARG A 1 104 ? -9.976 3.148 18.360 1.00 91.62 104 ARG A N 1
ATOM 775 C CA . ARG A 1 104 ? -9.421 3.931 19.472 1.00 91.62 104 ARG A CA 1
ATOM 776 C C . ARG A 1 104 ? -10.472 4.851 20.093 1.00 91.62 104 ARG A C 1
ATOM 778 O O . ARG A 1 104 ? -10.567 4.889 21.315 1.00 91.62 104 ARG A O 1
ATOM 785 N N . CYS A 1 105 ? -11.265 5.554 19.284 1.00 90.25 105 CYS A N 1
ATOM 786 C CA . CYS A 1 105 ? -12.366 6.384 19.782 1.00 90.25 105 CYS A CA 1
ATOM 787 C C . CYS A 1 105 ? -13.404 5.548 20.541 1.00 90.25 105 CYS A C 1
ATOM 789 O O . CYS A 1 105 ? -13.830 5.950 21.618 1.00 90.25 105 CYS A O 1
ATOM 791 N N . TYR A 1 106 ? -13.747 4.361 20.029 1.00 90.75 106 TYR A N 1
ATOM 792 C CA . TYR A 1 106 ? -14.651 3.437 20.715 1.00 90.75 106 TYR A CA 1
ATOM 793 C C . TYR A 1 106 ? -14.134 3.046 22.106 1.00 90.75 106 TYR A C 1
ATOM 795 O O . TYR A 1 106 ? -14.847 3.179 23.096 1.00 90.75 106 TYR A O 1
ATOM 803 N N . PHE A 1 107 ? -12.866 2.636 22.209 1.00 91.31 107 PHE A N 1
ATOM 804 C CA . PHE A 1 107 ? -12.262 2.304 23.501 1.00 91.31 107 PHE A CA 1
ATOM 805 C C . PHE A 1 107 ? -12.175 3.500 24.447 1.00 91.31 107 PHE A C 1
ATOM 807 O O . PHE A 1 107 ? -12.355 3.337 25.650 1.00 91.31 107 PHE A O 1
ATOM 814 N N . GLN A 1 108 ? -11.906 4.696 23.922 1.00 91.00 108 GLN A N 1
ATOM 815 C CA . GLN A 1 108 ? -11.897 5.913 24.729 1.00 91.00 108 GLN A CA 1
ATOM 816 C C . GLN A 1 108 ? -13.277 6.226 25.302 1.00 91.00 108 GLN A C 1
ATOM 818 O O . GLN A 1 108 ? -13.351 6.650 26.453 1.00 91.00 108 GLN A O 1
ATOM 823 N N . GLU A 1 109 ? -14.351 5.996 24.547 1.00 89.00 109 GLU A N 1
ATOM 824 C CA . GLU A 1 109 ? -15.697 6.200 25.077 1.00 89.00 109 GLU A CA 1
ATOM 825 C C . GLU A 1 109 ? -16.014 5.201 26.186 1.00 89.00 109 GLU A C 1
ATOM 827 O O . GLU A 1 109 ? -16.474 5.610 27.253 1.00 89.00 109 GLU A O 1
ATOM 832 N N . ILE A 1 110 ? -15.705 3.916 25.973 1.00 90.31 110 ILE A N 1
ATOM 833 C CA . ILE A 1 110 ? -15.889 2.880 26.997 1.00 90.31 110 ILE A CA 1
ATOM 834 C C . ILE A 1 110 ? -15.115 3.248 28.264 1.00 90.31 110 ILE A C 1
ATOM 836 O O . ILE A 1 110 ? -15.664 3.186 29.359 1.00 90.31 110 ILE A O 1
ATOM 840 N N . ALA A 1 111 ? -13.857 3.669 28.123 1.00 89.00 111 ALA A N 1
ATOM 841 C CA . ALA A 1 111 ? -13.007 4.016 29.257 1.00 89.00 111 ALA A CA 1
ATOM 842 C C . ALA A 1 111 ? -13.503 5.247 30.034 1.00 89.00 111 ALA A C 1
ATOM 844 O O . ALA A 1 111 ? -13.307 5.316 31.242 1.00 89.00 111 ALA A O 1
ATOM 845 N N . LYS A 1 112 ? -14.122 6.225 29.358 1.00 90.38 112 LYS A N 1
ATOM 846 C CA . LYS A 1 112 ? -14.616 7.457 29.994 1.00 90.38 112 LYS A CA 1
ATOM 847 C C . LYS A 1 112 ? -15.983 7.291 30.637 1.00 90.38 112 LYS A C 1
ATOM 849 O O . LYS A 1 112 ? -16.198 7.749 31.751 1.00 90.38 112 LYS A O 1
ATOM 854 N N . SER A 1 113 ? -16.919 6.714 29.895 1.00 83.69 113 SER A N 1
ATOM 855 C CA . SER A 1 113 ? -18.334 6.695 30.267 1.00 83.69 113 SER A CA 1
ATOM 856 C C . SER A 1 113 ? -18.754 5.382 30.925 1.00 83.69 113 SER A C 1
ATOM 858 O O . SER A 1 113 ? -19.840 5.312 31.493 1.00 83.69 113 SER A O 1
ATOM 860 N N . GLY A 1 114 ? -17.950 4.318 30.787 1.00 79.56 114 GLY A N 1
ATOM 861 C CA . GLY A 1 114 ? -18.379 2.944 31.068 1.00 79.56 114 GLY A CA 1
ATOM 862 C C . GLY A 1 114 ? -19.518 2.475 30.156 1.00 79.56 114 GLY A C 1
ATOM 863 O O . GLY A 1 11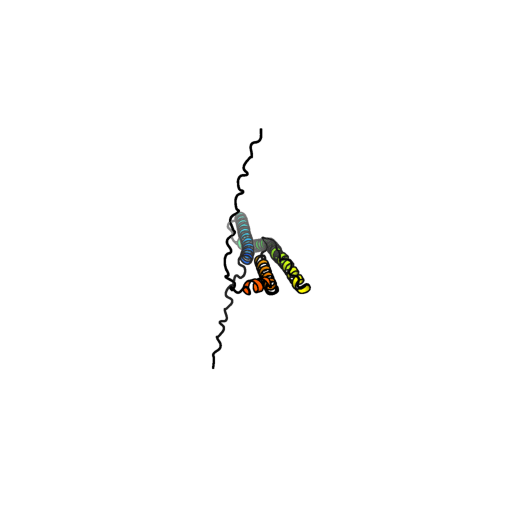4 ? -20.022 1.365 30.310 1.00 79.56 114 GLY A O 1
ATOM 864 N N . ASN A 1 115 ? -19.946 3.314 29.208 1.00 70.62 115 ASN A N 1
ATOM 865 C CA . ASN A 1 115 ? -21.158 3.115 28.450 1.00 70.62 115 ASN A CA 1
ATOM 866 C C . ASN A 1 115 ? -20.851 2.297 27.195 1.00 70.62 115 ASN A C 1
ATOM 868 O O . ASN A 1 115 ? -20.223 2.755 26.242 1.00 70.62 115 ASN A O 1
ATOM 872 N N . VAL A 1 116 ? -21.321 1.057 27.215 1.00 78.38 116 VAL A N 1
ATOM 873 C CA . VAL A 1 116 ? -21.139 0.058 26.159 1.00 78.38 116 VAL A CA 1
ATOM 874 C C . VAL A 1 116 ? -22.436 -0.196 25.377 1.00 78.38 116 VAL A C 1
ATOM 876 O O . VAL A 1 116 ? -22.594 -1.230 24.730 1.00 78.38 116 VAL A O 1
ATOM 879 N N . THR A 1 117 ? -23.370 0.763 25.403 1.00 75.19 117 THR A N 1
ATOM 880 C CA . THR A 1 117 ? -24.686 0.651 24.742 1.00 75.19 117 THR A CA 1
ATOM 881 C C . THR A 1 117 ? -24.579 0.451 23.226 1.00 75.19 117 THR A C 1
ATOM 883 O O . THR A 1 117 ? -25.459 -0.148 22.612 1.00 75.19 117 THR A O 1
ATOM 886 N N . TYR A 1 118 ? -23.498 0.919 22.597 1.00 79.81 118 TYR A N 1
ATOM 887 C CA . TYR A 1 118 ? -23.299 0.789 21.158 1.00 79.81 118 TYR A CA 1
ATOM 888 C C . TYR A 1 118 ? -22.108 -0.112 20.815 1.00 79.81 118 TYR A C 1
ATOM 890 O O . TYR A 1 118 ? -21.124 -0.218 21.548 1.00 79.81 118 TYR A O 1
ATOM 898 N N . LYS A 1 119 ? -22.211 -0.783 19.665 1.00 86.44 119 LYS A N 1
ATOM 899 C CA . LYS A 1 119 ? -21.185 -1.700 19.157 1.00 86.44 119 LYS A CA 1
ATOM 900 C C . LYS A 1 119 ? -20.138 -0.938 18.349 1.00 86.44 119 LYS A C 1
ATOM 902 O O . LYS A 1 119 ? -20.481 -0.040 17.576 1.00 86.44 119 LYS A O 1
ATOM 907 N N . CYS A 1 120 ? -18.877 -1.352 18.450 1.00 87.12 120 CYS A N 1
ATOM 908 C CA . CYS A 1 120 ? -17.846 -0.977 17.488 1.00 87.12 120 CYS A CA 1
ATOM 909 C C . CYS A 1 120 ? -18.330 -1.355 16.077 1.00 87.12 120 CYS A C 1
ATOM 911 O O . CYS A 1 120 ? -18.758 -2.488 15.841 1.00 87.12 120 CYS A O 1
ATOM 913 N N . ARG A 1 121 ? -18.272 -0.416 15.122 1.00 86.94 121 ARG A N 1
ATOM 914 C CA . ARG A 1 121 ? -18.559 -0.679 13.702 1.00 86.94 121 ARG A CA 1
ATOM 915 C C . ARG A 1 121 ? -17.510 -0.021 12.815 1.00 86.94 121 ARG A C 1
ATOM 917 O O . ARG A 1 121 ? -17.301 1.193 12.860 1.00 86.94 121 ARG A O 1
ATOM 924 N N . ILE A 1 122 ? -16.893 -0.830 11.962 1.00 86.69 122 ILE A N 1
ATOM 925 C CA . ILE A 1 122 ? -15.960 -0.399 10.918 1.00 86.69 122 ILE A CA 1
ATOM 926 C C . ILE A 1 122 ? -16.514 -0.852 9.548 1.00 86.69 122 ILE A C 1
ATOM 928 O O . ILE A 1 122 ? -17.544 -1.530 9.506 1.00 86.69 122 ILE A O 1
ATOM 932 N N . ARG A 1 123 ? -15.963 -0.390 8.413 1.00 83.44 123 ARG A N 1
ATOM 933 C CA . ARG A 1 123 ? -16.539 -0.709 7.096 1.00 83.44 123 ARG A CA 1
ATOM 934 C C . ARG A 1 123 ? -16.248 -2.171 6.754 1.00 83.44 123 ARG A C 1
ATOM 936 O O . ARG A 1 123 ? -15.194 -2.699 7.080 1.00 83.44 123 ARG A O 1
ATOM 943 N N . LYS A 1 124 ? -17.153 -2.796 5.992 1.00 73.81 124 LYS A N 1
ATOM 944 C CA . LYS A 1 124 ? -17.120 -4.231 5.639 1.00 73.81 124 LYS A CA 1
ATOM 945 C C . LYS A 1 124 ? -15.797 -4.717 5.021 1.00 73.81 124 LYS A C 1
ATOM 947 O O . LYS A 1 124 ? -15.464 -5.889 5.144 1.00 73.81 124 LYS A O 1
ATOM 952 N N . HIS A 1 125 ? -15.071 -3.839 4.332 1.00 75.00 125 HIS A N 1
ATOM 953 C CA . HIS A 1 125 ? -13.818 -4.163 3.641 1.00 75.00 125 HIS A CA 1
ATOM 954 C C . HIS A 1 125 ? -12.569 -3.630 4.353 1.00 75.00 125 HIS A C 1
ATOM 956 O O . HIS A 1 125 ? -11.496 -3.589 3.744 1.00 75.00 125 HIS A O 1
ATOM 962 N N . ASP A 1 126 ? -12.710 -3.204 5.607 1.00 83.81 126 ASP A N 1
ATOM 963 C CA . ASP A 1 126 ? -11.593 -2.786 6.441 1.00 83.81 126 ASP A CA 1
ATOM 964 C C . ASP A 1 126 ? -10.949 -4.001 7.119 1.00 83.81 126 ASP A C 1
ATOM 966 O O . ASP A 1 126 ? -11.611 -4.958 7.518 1.00 83.81 126 ASP A O 1
ATOM 970 N N . GLU A 1 127 ? -9.630 -3.962 7.271 1.00 82.44 127 GLU A N 1
ATOM 971 C CA . GLU A 1 127 ? -8.838 -5.122 7.707 1.00 82.44 127 GLU A CA 1
ATOM 972 C C . GLU A 1 127 ? -8.995 -5.417 9.212 1.00 82.44 127 GLU A C 1
ATOM 974 O O . GLU A 1 127 ? -8.711 -6.521 9.662 1.00 82.44 127 GLU A O 1
ATOM 979 N N . LEU A 1 128 ? -9.503 -4.454 9.994 1.00 87.19 128 LEU A N 1
ATOM 980 C CA . LEU A 1 128 ? -9.694 -4.570 11.449 1.00 87.19 128 LEU A CA 1
ATOM 981 C C . LEU A 1 128 ? -11.095 -5.067 11.848 1.00 87.19 128 LEU A C 1
ATOM 983 O O . LEU A 1 128 ? -11.438 -5.058 13.032 1.00 87.19 128 LEU A O 1
ATOM 987 N N . GLN A 1 129 ? -11.905 -5.519 10.884 1.00 86.75 129 GLN A N 1
ATOM 988 C CA . GLN A 1 129 ? -13.266 -6.001 11.135 1.00 86.75 129 GLN A CA 1
ATOM 989 C C . GLN A 1 129 ? -13.292 -7.145 12.162 1.00 86.75 129 GLN A C 1
ATOM 991 O O . GLN A 1 129 ? -14.057 -7.086 13.121 1.00 86.75 129 GLN A O 1
ATOM 996 N N . GLY A 1 130 ? -12.400 -8.134 12.024 1.00 86.12 130 GLY A N 1
ATOM 997 C CA . GLY A 1 130 ? -12.337 -9.275 12.944 1.00 86.12 130 GLY A CA 1
ATOM 998 C C . GLY A 1 130 ? -12.019 -8.870 14.386 1.00 86.12 130 GLY A C 1
ATOM 999 O O . GLY A 1 130 ? -12.581 -9.428 15.326 1.00 86.12 130 GLY A O 1
ATOM 1000 N N . MET A 1 131 ? -11.177 -7.852 14.579 1.00 87.44 131 MET A N 1
ATOM 1001 C CA . MET A 1 131 ? -10.888 -7.322 15.912 1.00 87.44 131 MET A CA 1
ATOM 1002 C C . MET A 1 131 ? -12.092 -6.577 16.498 1.00 87.44 131 MET A C 1
ATOM 1004 O O . MET A 1 131 ? -12.416 -6.772 17.665 1.00 87.44 131 MET A O 1
ATOM 1008 N N . CYS A 1 132 ? -12.788 -5.775 15.692 1.00 89.50 132 CYS A N 1
ATOM 1009 C CA . CYS A 1 132 ? -14.008 -5.088 16.116 1.00 89.50 132 CYS A CA 1
ATOM 1010 C C . CYS A 1 132 ? -15.107 -6.090 16.527 1.00 89.50 132 CYS A C 1
ATOM 1012 O O . CYS A 1 132 ? -15.749 -5.915 17.563 1.00 89.50 132 CYS A O 1
ATOM 1014 N N . ASP A 1 133 ? -15.261 -7.192 15.786 1.00 89.75 133 ASP A N 1
ATOM 1015 C CA . ASP A 1 133 ? -16.199 -8.267 16.126 1.00 89.75 133 ASP A CA 1
ATOM 1016 C C . ASP A 1 133 ? -15.824 -8.970 17.442 1.00 89.75 133 ASP A C 1
ATOM 1018 O O . ASP A 1 133 ? -16.699 -9.261 18.259 1.00 89.75 133 ASP A O 1
ATOM 1022 N N . LEU A 1 134 ? -14.531 -9.227 17.677 1.00 89.56 134 LEU A N 1
ATOM 1023 C CA . LEU A 1 134 ? -14.045 -9.814 18.932 1.00 89.56 134 LEU A CA 1
ATOM 1024 C C . LEU A 1 134 ? -14.296 -8.897 20.131 1.00 89.56 134 LEU A C 1
ATOM 1026 O O . LEU A 1 134 ? -14.749 -9.367 21.172 1.00 89.56 134 LEU A O 1
ATOM 1030 N N . VAL A 1 135 ? -14.040 -7.597 19.973 1.00 91.44 135 VAL A N 1
ATOM 1031 C CA . VAL A 1 135 ? -14.307 -6.587 21.004 1.00 91.44 135 VAL A CA 1
ATOM 1032 C C . VAL A 1 135 ? -15.793 -6.543 21.340 1.00 91.44 135 VAL A C 1
ATOM 1034 O O . VAL A 1 135 ? -16.146 -6.601 22.514 1.00 91.44 135 VAL A O 1
ATOM 1037 N N . ASN A 1 136 ? -16.664 -6.502 20.330 1.00 92.19 136 ASN A N 1
ATOM 1038 C CA . ASN A 1 136 ? -18.110 -6.487 20.546 1.00 92.19 136 ASN A CA 1
ATOM 1039 C C . ASN A 1 136 ? -18.578 -7.717 21.334 1.00 92.19 136 ASN A C 1
ATOM 1041 O O . ASN A 1 136 ? -19.323 -7.573 22.297 1.00 92.19 136 ASN A O 1
ATOM 1045 N N . ARG A 1 137 ? -18.087 -8.917 20.991 1.00 90.44 137 ARG A N 1
ATOM 1046 C CA . ARG A 1 137 ? -18.410 -10.146 21.739 1.00 90.44 137 ARG A CA 1
ATOM 1047 C C . ARG A 1 137 ? -17.885 -10.122 23.174 1.00 90.44 137 ARG A C 1
ATOM 1049 O O . ARG A 1 137 ? -18.539 -10.646 24.070 1.00 90.44 137 ARG A O 1
ATOM 1056 N N . ALA A 1 138 ? -16.696 -9.562 23.394 1.00 89.38 138 ALA A N 1
ATOM 1057 C CA . ALA A 1 138 ? -16.125 -9.442 24.733 1.00 89.38 138 ALA A CA 1
ATOM 1058 C C . ALA A 1 138 ? -16.971 -8.506 25.608 1.00 89.38 138 ALA A C 1
ATOM 1060 O O . ALA A 1 138 ? -17.305 -8.857 26.735 1.00 89.38 138 ALA A O 1
ATOM 1061 N N . VAL A 1 139 ? -17.372 -7.358 25.058 1.00 89.75 139 VAL A N 1
ATOM 1062 C CA . VAL A 1 139 ? -18.261 -6.399 25.721 1.00 89.75 139 VAL A CA 1
ATOM 1063 C C . VAL A 1 139 ? -19.625 -7.022 26.030 1.00 89.75 139 VAL A C 1
ATOM 1065 O O . VAL A 1 139 ? -20.109 -6.885 27.149 1.00 89.75 139 VAL A O 1
ATOM 1068 N N . GLU A 1 140 ? -20.221 -7.747 25.079 1.00 89.44 140 GLU A N 1
ATOM 1069 C CA . GLU A 1 140 ? -21.497 -8.449 25.280 1.00 89.44 140 GLU A CA 1
ATOM 1070 C C . GLU A 1 140 ? -21.428 -9.462 26.428 1.00 89.44 140 GLU A C 1
ATOM 1072 O O . GLU A 1 140 ? -22.344 -9.516 27.244 1.00 89.44 140 GLU A O 1
ATOM 1077 N N . ARG A 1 141 ? -20.335 -10.231 26.538 1.00 88.31 141 ARG A N 1
ATOM 1078 C CA . ARG A 1 141 ? -20.141 -11.158 27.664 1.00 88.31 141 ARG A CA 1
ATOM 1079 C C . ARG A 1 141 ? -20.052 -10.439 29.002 1.00 88.31 141 ARG A C 1
ATOM 1081 O O . ARG A 1 141 ? -20.743 -10.825 29.932 1.00 88.31 141 ARG A O 1
ATOM 1088 N N . VAL A 1 142 ? -19.251 -9.377 29.082 1.00 86.88 142 VAL A N 1
ATOM 1089 C CA . VAL A 1 142 ? -19.104 -8.607 30.326 1.00 86.88 142 VAL A CA 1
ATOM 1090 C C . VAL A 1 142 ? -20.437 -7.987 30.754 1.00 86.88 142 VAL A C 1
ATOM 1092 O O . VAL A 1 142 ? -20.744 -7.972 31.940 1.00 86.88 142 VAL A O 1
ATOM 1095 N N . GLN A 1 143 ? -21.260 -7.519 29.809 1.00 85.06 143 GLN A N 1
ATOM 1096 C CA . GLN A 1 143 ? -22.604 -7.022 30.123 1.00 85.06 143 GLN A CA 1
ATOM 1097 C C . GLN A 1 143 ? -23.552 -8.127 30.597 1.00 85.06 143 GLN A C 1
ATOM 1099 O O . GLN A 1 143 ? -24.312 -7.902 31.535 1.00 85.06 143 GLN A O 1
ATOM 1104 N N . ALA A 1 144 ? -23.506 -9.302 29.963 1.00 84.19 144 ALA A N 1
ATOM 1105 C CA . ALA A 1 144 ? -24.328 -10.442 30.353 1.00 84.19 144 ALA A CA 1
ATOM 1106 C C . ALA A 1 144 ? -23.977 -10.951 31.761 1.00 84.19 144 ALA A C 1
ATOM 1108 O O . ALA A 1 144 ? -24.879 -11.299 32.515 1.00 84.19 144 ALA A O 1
ATOM 1109 N N . ASP A 1 145 ? -22.691 -10.942 32.125 1.00 79.75 145 ASP A N 1
ATOM 1110 C CA . ASP A 1 145 ? -22.216 -11.333 33.458 1.00 79.75 145 ASP A CA 1
ATOM 1111 C C . ASP A 1 145 ? -22.512 -10.256 34.523 1.00 79.75 145 ASP A C 1
ATOM 1113 O O . ASP A 1 145 ? -22.683 -10.571 35.699 1.00 79.75 145 ASP A O 1
ATOM 1117 N N . ALA A 1 146 ? -22.577 -8.978 34.126 1.00 75.88 146 ALA A N 1
ATOM 1118 C CA . ALA A 1 146 ? -22.890 -7.855 35.014 1.00 75.88 146 ALA A CA 1
ATOM 1119 C C . ALA A 1 146 ? -24.397 -7.666 35.268 1.00 75.88 146 ALA A C 1
ATOM 1121 O O . ALA A 1 146 ? -24.773 -6.996 36.232 1.00 75.88 146 ALA A O 1
ATOM 1122 N N . GLN A 1 147 ? -25.268 -8.228 34.425 1.00 64.56 147 GLN A N 1
ATOM 1123 C CA . GLN A 1 147 ? -26.701 -8.280 34.698 1.00 64.56 147 GLN A CA 1
ATOM 1124 C C . GLN A 1 147 ? -26.962 -9.399 35.713 1.00 64.56 147 GLN A C 1
ATOM 1126 O O . GLN A 1 147 ? -26.745 -10.568 35.388 1.00 64.56 147 GLN A O 1
ATOM 1131 N N . PRO A 1 148 ? -27.404 -9.076 36.946 1.00 54.03 148 PRO A N 1
ATOM 1132 C CA . PRO A 1 148 ? -27.672 -10.096 37.946 1.00 54.03 148 PRO A CA 1
ATOM 1133 C C . PRO A 1 148 ? -28.708 -11.065 37.384 1.00 54.03 148 PRO A C 1
ATOM 1135 O O . PRO A 1 148 ? -29.649 -10.645 36.702 1.00 54.03 148 PRO A O 1
ATOM 1138 N N . ALA A 1 149 ? -28.489 -12.358 37.641 1.00 56.72 149 ALA A N 1
ATOM 1139 C CA . ALA A 1 149 ? -29.395 -13.433 37.277 1.00 56.72 149 ALA A CA 1
ATOM 1140 C C . ALA A 1 149 ? -30.836 -12.973 37.513 1.00 56.72 149 ALA A C 1
ATOM 1142 O O . ALA A 1 149 ? -31.223 -12.652 38.632 1.00 56.72 149 ALA A O 1
ATOM 1143 N N . ASN A 1 150 ? -31.590 -12.851 36.420 1.00 55.19 150 ASN A N 1
ATOM 1144 C CA . ASN A 1 150 ? -32.981 -12.436 36.449 1.00 55.19 150 ASN A CA 1
ATOM 1145 C C . ASN A 1 150 ? -33.711 -13.264 37.531 1.00 55.19 150 ASN A C 1
ATOM 1147 O O . ASN A 1 150 ? -33.730 -14.492 37.388 1.00 55.19 150 ASN A O 1
ATOM 1151 N N . PRO A 1 151 ? -34.307 -12.654 38.577 1.00 54.97 151 PRO A N 1
ATOM 1152 C CA . PRO A 1 151 ? -34.981 -13.382 39.660 1.00 54.97 151 PRO A CA 1
ATOM 1153 C C . PRO A 1 151 ? -36.129 -14.276 39.156 1.00 54.97 151 PRO A C 1
ATOM 1155 O O . PRO A 1 151 ? -36.575 -15.184 39.851 1.00 54.97 151 PRO A O 1
ATOM 1158 N N . ALA A 1 152 ? -36.555 -14.104 37.898 1.00 55.00 152 ALA A N 1
ATOM 1159 C CA . ALA A 1 152 ? -37.454 -15.023 37.208 1.00 55.00 152 ALA A CA 1
ATOM 1160 C C . ALA A 1 152 ? -36.901 -16.458 37.056 1.00 55.00 152 ALA A C 1
ATOM 1162 O O . ALA A 1 152 ? -37.688 -17.394 36.934 1.00 55.00 152 ALA A O 1
ATOM 1163 N N . ARG A 1 153 ? -35.573 -16.662 37.061 1.00 55.97 153 ARG A N 1
ATOM 1164 C CA . ARG A 1 153 ? -34.974 -18.009 37.034 1.00 55.97 153 ARG A CA 1
ATOM 1165 C C . ARG A 1 153 ? -35.014 -18.692 38.400 1.00 55.97 153 ARG A C 1
ATOM 1167 O O . ARG A 1 153 ? -35.274 -19.886 38.442 1.00 55.97 153 ARG A O 1
ATOM 1174 N N . GLU A 1 154 ? -34.845 -17.944 39.489 1.00 51.84 154 GLU A N 1
ATOM 1175 C CA . GLU A 1 154 ? -34.978 -18.479 40.853 1.00 51.84 154 GLU A CA 1
ATOM 1176 C C . GLU A 1 154 ? -36.443 -18.803 41.185 1.00 51.84 154 GLU A C 1
ATOM 1178 O O . GLU A 1 154 ? -36.721 -19.883 41.700 1.00 51.84 154 GLU A O 1
ATOM 1183 N N . ALA A 1 155 ? -37.396 -17.962 40.761 1.00 54.09 155 ALA A N 1
ATOM 1184 C CA . ALA A 1 155 ? -38.829 -18.241 40.916 1.00 54.09 155 ALA A CA 1
ATOM 1185 C C . ALA A 1 155 ? -39.302 -19.477 40.121 1.00 54.09 155 ALA A C 1
ATOM 1187 O O . ALA A 1 155 ? -40.202 -20.191 40.557 1.00 54.09 155 ALA A O 1
ATOM 1188 N N . ALA A 1 156 ? -38.679 -19.769 38.973 1.00 55.72 156 ALA A N 1
ATOM 1189 C CA . ALA A 1 156 ? -38.978 -20.969 38.189 1.00 55.72 156 ALA A CA 1
ATOM 1190 C C . ALA A 1 156 ? -38.330 -22.247 38.758 1.00 55.72 156 ALA A C 1
ATOM 1192 O O . ALA A 1 156 ? -38.778 -23.342 38.433 1.00 55.72 156 ALA A O 1
ATOM 1193 N N . GLN A 1 157 ? -37.304 -22.125 39.608 1.00 56.53 157 GLN A N 1
ATOM 1194 C CA . GLN A 1 157 ? -36.612 -23.255 40.242 1.00 56.53 157 GLN A CA 1
ATOM 1195 C C . GLN A 1 157 ? -37.088 -23.554 41.674 1.00 56.53 157 GLN A C 1
ATOM 1197 O O . GLN A 1 157 ? -36.787 -24.628 42.182 1.00 56.53 157 GLN A O 1
ATOM 1202 N N . GLN A 1 158 ? -37.852 -22.652 42.302 1.00 50.62 158 GLN A N 1
ATOM 1203 C CA . GLN A 1 158 ? -38.457 -22.836 43.633 1.00 50.62 158 GLN A CA 1
ATOM 1204 C C . GLN A 1 158 ? -39.894 -23.385 43.622 1.00 50.62 158 GLN A C 1
ATOM 1206 O O . GLN A 1 158 ? -40.473 -23.573 44.690 1.00 50.62 158 GLN A O 1
ATOM 1211 N N . SER A 1 159 ? -40.474 -23.679 42.453 1.00 49.91 159 SER A N 1
ATOM 1212 C CA . SER A 1 159 ? -41.714 -24.468 42.391 1.00 49.91 159 SER A CA 1
ATOM 1213 C C . SER A 1 159 ? -41.380 -25.958 42.498 1.00 49.91 159 SER A C 1
ATOM 1215 O O . SER A 1 159 ? -41.232 -26.669 41.507 1.00 49.91 159 SER A O 1
ATOM 1217 N N . ASP A 1 160 ? -41.200 -26.397 43.742 1.00 42.66 160 ASP A N 1
ATOM 1218 C CA . ASP A 1 160 ? -41.124 -27.805 44.131 1.00 42.66 160 ASP A CA 1
ATOM 1219 C C . ASP A 1 160 ? -42.429 -28.538 43.716 1.00 42.66 160 ASP A C 1
ATOM 1221 O O . ASP A 1 160 ? -43.517 -27.956 43.811 1.00 42.66 160 ASP A O 1
ATOM 1225 N N . PRO A 1 161 ? -42.370 -29.799 43.248 1.00 50.34 161 PRO A N 1
ATOM 1226 C CA . PRO A 1 161 ? -43.512 -30.548 42.739 1.00 50.34 161 PRO A CA 1
ATOM 1227 C C . PRO A 1 161 ? -44.282 -31.213 43.885 1.00 50.34 161 PRO A C 1
ATOM 1229 O O . PRO A 1 161 ? -44.138 -32.408 44.126 1.00 50.34 161 PRO A O 1
ATOM 1232 N N . LEU A 1 162 ? -45.106 -30.455 44.605 1.00 53.47 162 LEU A N 1
ATOM 1233 C CA . LEU A 1 162 ? -46.013 -31.008 45.614 1.00 53.47 162 LEU A CA 1
ATOM 1234 C C . LEU A 1 162 ? -47.355 -30.268 45.620 1.00 53.47 162 LEU A C 1
ATOM 1236 O O . LEU A 1 162 ? -47.611 -29.494 46.529 1.00 53.47 162 LEU A O 1
ATOM 1240 N N . GLU A 1 163 ? -48.224 -30.539 44.640 1.00 50.38 163 GLU A N 1
ATOM 1241 C CA . GLU A 1 163 ? -49.676 -30.583 44.889 1.00 50.38 163 GLU A CA 1
ATOM 1242 C C . GLU A 1 163 ? -50.402 -31.345 43.768 1.00 50.38 163 GLU A C 1
ATOM 1244 O O . GLU A 1 163 ? -51.038 -30.781 42.880 1.00 50.38 163 GLU A O 1
ATOM 1249 N N . GLU A 1 164 ? -50.279 -32.673 43.787 1.00 54.44 164 GLU A N 1
ATOM 1250 C CA . GLU A 1 164 ? -51.193 -33.550 43.059 1.00 54.44 164 GLU A CA 1
ATOM 1251 C C . GLU A 1 164 ? -52.396 -33.838 43.975 1.00 54.44 164 GLU A C 1
ATOM 1253 O O . GLU A 1 164 ? -52.331 -34.665 44.882 1.00 54.44 164 GLU A O 1
ATOM 1258 N N . ALA A 1 165 ? -53.494 -33.104 43.771 1.00 43.59 165 ALA A N 1
ATOM 1259 C CA . ALA A 1 165 ? -54.804 -33.348 44.380 1.00 43.59 165 ALA A CA 1
ATOM 1260 C C . ALA A 1 165 ? -55.923 -32.996 43.372 1.00 43.59 165 ALA A C 1
ATOM 1262 O O . ALA A 1 165 ? -55.718 -32.191 42.466 1.00 43.59 165 ALA A O 1
ATOM 1263 N N . PRO A 1 166 ? -57.083 -33.672 43.428 1.00 46.31 166 PRO A N 1
ATOM 1264 C CA . PRO A 1 166 ? -57.560 -34.444 42.285 1.00 46.31 166 PRO A CA 1
ATOM 1265 C C . PRO A 1 166 ? -58.525 -33.693 41.361 1.00 46.31 166 PRO A C 1
ATOM 1267 O O . PRO A 1 166 ? -59.266 -32.796 41.757 1.00 46.31 166 PRO A O 1
ATOM 1270 N N . ALA A 1 167 ? -58.558 -34.151 40.108 1.00 50.56 167 ALA A N 1
ATOM 1271 C CA . ALA A 1 167 ? -59.433 -33.681 39.044 1.00 50.56 167 ALA A CA 1
ATOM 1272 C C . ALA A 1 167 ? -60.925 -33.708 39.434 1.00 50.56 167 ALA A C 1
ATOM 1274 O O . ALA A 1 167 ? -61.578 -34.756 39.432 1.00 50.56 167 ALA A O 1
ATOM 1275 N N . VAL A 1 168 ? -61.491 -32.526 39.681 1.00 55.41 168 VAL A N 1
ATOM 1276 C CA . VAL A 1 168 ? -62.941 -32.310 39.702 1.00 55.41 168 VAL A CA 1
ATOM 1277 C C . VAL A 1 168 ? -63.432 -32.285 38.253 1.00 55.41 168 VAL A C 1
ATOM 1279 O O . VAL A 1 168 ? -63.136 -31.368 37.489 1.00 55.41 168 VAL A O 1
ATOM 1282 N N . ARG A 1 169 ? -64.165 -33.331 37.852 1.00 55.25 169 ARG A N 1
ATOM 1283 C CA . ARG A 1 169 ? -64.835 -33.406 36.543 1.00 55.25 169 ARG A CA 1
ATOM 1284 C C . ARG A 1 169 ? -65.915 -32.319 36.453 1.00 55.25 169 ARG A C 1
ATOM 1286 O O . ARG A 1 169 ? -66.717 -32.222 37.382 1.00 55.25 169 ARG A O 1
ATOM 1293 N N . PRO A 1 170 ? -66.030 -31.571 35.344 1.00 49.81 170 PRO A N 1
ATOM 1294 C CA . PRO A 1 170 ? -67.176 -30.696 35.147 1.00 49.81 170 PRO A CA 1
ATOM 1295 C C . PRO A 1 170 ? -68.450 -31.530 34.952 1.00 49.81 170 PRO A C 1
ATOM 1297 O O . PRO A 1 170 ? -68.503 -32.462 34.144 1.00 49.81 170 PRO A O 1
ATOM 1300 N N . SER A 1 171 ? -69.478 -31.197 35.729 1.00 56.59 171 SER A N 1
ATOM 1301 C CA . SER A 1 171 ? -70.824 -31.749 35.634 1.00 56.59 171 SER A CA 1
ATOM 1302 C C . SER A 1 171 ? -71.497 -31.317 34.326 1.00 56.59 171 SER A C 1
ATOM 1304 O O . SER A 1 171 ? -71.441 -30.166 33.899 1.00 56.59 171 SER A O 1
ATOM 1306 N N . LYS A 1 172 ? -72.128 -32.290 33.668 1.00 58.84 172 LYS A N 1
ATOM 1307 C CA . LYS A 1 172 ? -72.853 -32.158 32.400 1.00 58.84 172 LYS A CA 1
ATOM 1308 C C . LYS A 1 172 ? -74.084 -31.241 32.576 1.00 58.84 172 LYS A C 1
ATOM 1310 O O . LYS A 1 172 ? -74.812 -31.441 33.551 1.00 58.84 172 LYS A O 1
ATOM 1315 N N . PRO A 1 173 ? -74.386 -30.300 31.659 1.00 54.94 173 PRO A N 1
ATOM 1316 C CA . PRO A 1 173 ? -75.599 -29.489 31.757 1.00 54.94 173 PRO A CA 1
ATOM 1317 C C . PRO A 1 173 ? -76.847 -30.357 31.544 1.00 54.94 173 PRO A C 1
ATOM 1319 O O . PRO A 1 173 ? -76.918 -31.140 30.593 1.00 54.94 173 PRO A O 1
AT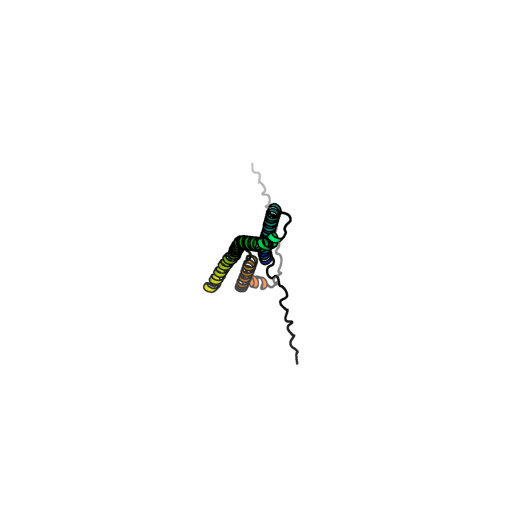OM 1322 N N . ARG A 1 174 ? -77.825 -30.231 32.446 1.00 56.47 174 ARG A N 1
ATOM 1323 C CA . ARG A 1 174 ? -79.143 -30.874 32.367 1.00 56.47 174 ARG A CA 1
ATOM 1324 C C . ARG A 1 174 ? -79.978 -30.159 31.294 1.00 56.47 174 ARG A C 1
ATOM 1326 O O . ARG A 1 174 ? -80.136 -28.944 31.360 1.00 56.47 174 ARG A O 1
ATOM 1333 N N . ALA A 1 175 ? -80.477 -30.907 30.310 1.00 63.22 175 ALA A N 1
ATOM 1334 C CA . ALA A 1 175 ? -81.394 -30.398 29.290 1.00 63.22 175 ALA A CA 1
ATOM 1335 C C . ALA A 1 175 ? -82.748 -29.996 29.918 1.00 63.22 175 ALA A C 1
ATOM 1337 O O . ALA A 1 175 ? -83.171 -30.655 30.872 1.00 63.22 175 ALA A O 1
ATOM 1338 N N . PRO A 1 176 ? -83.422 -28.945 29.418 1.00 60.38 176 PRO A N 1
ATOM 1339 C CA . PRO A 1 176 ? -84.732 -28.537 29.920 1.00 60.38 176 PRO A CA 1
ATOM 1340 C C . PRO A 1 176 ? -85.841 -29.521 29.504 1.00 60.38 176 PRO A C 1
ATOM 1342 O O . PRO A 1 176 ? -85.868 -30.005 28.372 1.00 60.38 176 PRO A O 1
ATOM 1345 N N . GLU A 1 177 ? -86.737 -29.815 30.449 1.00 65.75 177 GLU A N 1
ATOM 1346 C CA . GLU A 1 177 ? -87.955 -30.620 30.273 1.00 65.75 177 GLU A CA 1
ATOM 1347 C C . GLU A 1 177 ? -88.956 -29.943 29.316 1.00 65.75 177 GLU A C 1
ATOM 1349 O O . GLU A 1 177 ? -89.098 -28.718 29.357 1.00 65.75 177 GLU A O 1
ATOM 1354 N N . PRO A 1 178 ? -89.692 -30.705 28.484 1.00 56.47 178 PRO A N 1
ATOM 1355 C CA . PRO A 1 178 ? -90.727 -30.149 27.625 1.00 56.47 178 PRO A CA 1
ATOM 1356 C C . PRO A 1 178 ? -91.992 -29.814 28.429 1.00 56.47 178 PRO A C 1
ATOM 1358 O O . PRO A 1 178 ? -92.590 -30.665 29.092 1.00 56.47 178 PRO A O 1
ATOM 1361 N N . GLN A 1 179 ? -92.398 -28.550 28.338 1.00 60.69 179 GLN A N 1
ATOM 1362 C CA . GLN A 1 179 ? -93.617 -28.003 28.917 1.00 60.69 179 GLN A CA 1
ATOM 1363 C C . GLN A 1 179 ? -94.839 -28.535 28.155 1.00 60.69 179 GLN A C 1
ATOM 1365 O O . GLN A 1 179 ? -94.911 -28.439 26.932 1.00 60.69 179 GLN A O 1
ATOM 1370 N N . LYS A 1 180 ? -95.778 -29.144 28.884 1.00 56.62 180 LYS A N 1
ATOM 1371 C CA . LYS A 1 180 ? -97.040 -29.661 28.344 1.00 56.62 180 LYS A CA 1
ATOM 1372 C C . LYS A 1 180 ? -97.956 -28.478 28.021 1.00 56.62 180 LYS A C 1
ATOM 1374 O O . LYS A 1 180 ? -98.286 -27.710 28.920 1.00 56.62 180 LYS A O 1
ATOM 1379 N N . GLU A 1 181 ? -98.325 -28.336 26.752 1.00 55.84 181 GLU A N 1
ATOM 1380 C CA . GLU A 1 181 ? -99.360 -27.409 26.296 1.00 55.84 181 GLU A CA 1
ATOM 1381 C C . GLU A 1 181 ? -100.736 -27.968 26.674 1.00 55.84 181 GLU A C 1
ATOM 1383 O O . GLU A 1 181 ? -101.134 -29.051 26.236 1.00 55.84 181 GLU A O 1
ATOM 1388 N N . ASP A 1 182 ? -101.421 -27.232 27.545 1.00 58.88 182 ASP A N 1
ATOM 1389 C CA . ASP A 1 182 ? -102.801 -27.463 27.954 1.00 58.88 182 ASP A CA 1
ATOM 1390 C C . ASP A 1 182 ? -103.719 -26.893 26.864 1.00 58.88 182 ASP A C 1
ATOM 1392 O O . ASP A 1 182 ? -103.700 -25.695 26.575 1.00 58.88 182 ASP A O 1
ATOM 1396 N N . TRP A 1 183 ? -104.504 -27.763 26.232 1.00 47.34 183 TRP A N 1
ATOM 1397 C CA . TRP A 1 183 ? -105.516 -27.379 25.255 1.00 47.34 183 TRP A CA 1
ATOM 1398 C C . TRP A 1 183 ? -106.749 -26.836 25.985 1.00 47.34 183 TRP A C 1
ATOM 1400 O O . TRP A 1 183 ? -107.438 -27.580 26.684 1.00 47.34 183 TRP A O 1
ATOM 1410 N N . GLN A 1 184 ? -107.064 -25.556 25.778 1.00 50.72 184 GLN A N 1
ATOM 1411 C CA . GLN A 1 184 ? -108.407 -25.016 25.984 1.00 50.72 184 GLN A CA 1
ATOM 1412 C C . GLN A 1 184 ? -108.874 -24.285 24.719 1.00 50.72 184 GLN A C 1
ATOM 1414 O O . GLN A 1 184 ? -108.203 -23.359 24.265 1.00 50.72 184 GLN A O 1
ATOM 1419 N N . ALA A 1 185 ? -110.065 -24.702 24.268 1.00 52.28 185 ALA A N 1
ATOM 1420 C CA . ALA A 1 185 ? -110.907 -24.223 23.162 1.00 52.28 185 ALA A CA 1
ATOM 1421 C C . ALA A 1 185 ? -110.593 -24.757 21.753 1.00 52.28 185 ALA A C 1
ATOM 1423 O O . ALA A 1 185 ? -109.589 -24.343 21.138 1.00 52.28 185 ALA A O 1
#

Foldseek 3Di:
DDDDDDDDPPDPPPPPPQCVLVVVLVVLLVVLVVVLVVVLVVQLVVVVVVVVVVDDPDCPVVVVVVVVSVVVSVVVSCVVSVVSVVVSVVVSCCLAVVLVVQVVVVVVCCVPPVDPVDARDDDPPRSCRVVSVVVRVVSVVVVVVVPPDDCVVVVVVPPDPDDDDDDDDDDDDDDDDDDDDDDDD